Protein 8ROM (pdb70)

Secondary structure (DSSP, 8-state):
--TTTTHHHHHHHHHTS-SHHHHHHHHHHHHHHHHHHHS-TTTEEEE--SSHHHHHHHHHHHHHHHHH-TT--PPPEEEEEE-SS--HHHHHHHHHHHHHHT-EEEEEESSHHHHHHHHHHH-TT--EEE----S-SHHHHT--SEEEPPTTS---EEE-TTTT--HHHHHHHHHHTT----GGGGTT-S----

Organism: Homo sapiens (NCBI:txid9606)

B-factor: mean 37.19, std 13.35, range [14.05, 91.24]

InterPro domains:
  IPR001453 MoaB/Mog domain [PF00994] (114-266)
  IPR001453 MoaB/Mog domain [SM00852] (114-276)
  IPR001453 MoaB/Mog domain [cd00885] (112-266)
  IPR002500 Phosphoadenosine phosphosulphate reductase domain [PF01507] (399-553)
  IPR012183 Bifunctional FAD diphosphatase/FAD synthase [PIRSF036620] (98-587)
  IPR014729 Rossmann-like alpha/beta/alpha sandwich fold [G3DSA:3.40.50.620] (353-587)
  IPR036425 MoaB/Mog-like domain superfamily [G3DSA:3.40.980.10] (109-273)
  IPR036425 MoaB/Mog-like domain superfamily [SSF53218] (110-304)
  IPR056596 FAD synthase, middle domain [PF24102] (278-354)

Sequence (194 aa):
PNAVEQASEAVYKLAESGSSLGKKVAGALQTIETSLAQYSLTQLCVGFNGGKDCTALLHLFHAAVQRKLPDVPNPLQILYIRSISPFPELEQFLQDTIKRYNLQMLEAEGSMKQALGELQARHPQLEAVLMGTRRTDPYSCSLCPFSPTDPGWPAFMRINPLLDWTYRDIWDFLRQLFVPYCILYDRGYTSLGS

Solvent-accessible surface area: 9785 Å² total; per-residue (Å²): 163,62,24,16,139,79,0,26,100,21,0,16,135,22,17,133,69,48,52,87,14,0,144,57,0,39,40,1,4,113,20,0,34,53,0,19,90,120,31,55,8,57,51,0,0,0,18,4,75,1,6,9,39,5,6,0,0,1,1,0,0,18,0,0,8,78,112,115,52,80,134,55,126,59,48,12,4,0,11,19,18,39,60,110,90,103,78,94,54,26,48,103,12,5,54,49,3,25,127,84,19,115,18,83,50,8,72,10,114,34,74,89,98,126,0,18,28,84,2,49,83,186,52,105,73,5,78,0,9,0,66,10,42,33,89,96,74,121,107,6,80,81,16,76,64,63,11,83,27,58,132,66,95,25,77,11,52,34,0,4,11,0,10,95,7,66,92,115,14,0,18,45,0,1,136,100,21,167,5,53,67,0,75,9,26,86,147,72,93,95,69,39,63,171

Nearest PDB structures (foldseek):
  8rom-assembly1_A  TM=1.005E+00  e=7.909E-39  Homo sapiens
  8ron-assembly1_A  TM=9.643E-01  e=5.075E-32  Homo sapiens
  3g5a-assembly1_A  TM=8.269E-01  e=6.795E-14  Nakaseomyces glabratus
  3g6k-assembly1_A  TM=8.336E-01  e=7.215E-14  Nakaseomyces glabratus
  3fwk-assembly1_A  TM=8.143E-01  e=9.174E-14  Nakaseomyces glabratus

Foldseek 3Di:
DDLLVCLLVVLQCLLVVPDPLVVLSVQLLVLLLVVVVVDPQLQEAAADQQWLLSLLVVSSNSNSCCVPPVPDPDAHEYEYEAEDDDDPLSVVSVVVVCVVRVYDYQYAYHDPQVRVVVSCVVRVSHAEYEYSDEQDDVVLVPDDQFHWDDPPGDTHTYGHSNHHPDLVSSVVSCVVSVRDGGCVVVVPDPTPDD

GO terms:
  GO:0005829 cytosol (C, IDA)
  GO:0003919 FMN adenylyltransferase activity (F, IDA)
  GO:0006747 FAD biosynthetic process (P, IDA)
  GO:0042802 identical protein binding (F, IPI)
  GO:0005515 protein binding (F, IPI)
  GO:0005759 mitochondrial matrix (C, IDA)
  GO:0005739 mitochondrion (C, HTP)
  GO:0003919 FMN adenylyltransferase activity (F, TAS)
  GO:0005829 cytosol (C, TAS)
  GO:0006771 riboflavin metabolic process (P, TAS)
  GO:0003919 FMN adenylyltransferase activity (F, EXP)
  GO:0035529 NADH pyrophosphatase activity (F, EXP)

Radius of gyration: 15.75 Å; Cα contacts (8 Å, |Δi|>4): 307; chains: 1; bounding box: 44×34×37 Å

Structure (mmCIF, N/CA/C/O backbone):
data_8ROM
#
_entry.id   8ROM
#
_cell.length_a   63.959
_cell.length_b   69.731
_cell.length_c   105.330
_cell.angle_alpha   90.000
_cell.angle_beta   90.000
_cell.angle_gamma   90.000
#
_symmetry.space_group_name_H-M   'I 2 2 2'
#
loop_
_entity.id
_entity.type
_entity.pdbx_description
1 polymer 'FAD synthase'
2 non-polymer 'FLAVIN-ADENINE DINUCLEOTIDE'
3 non-polymer 'PHOSPHATE ION'
4 water water
#
loop_
_atom_site.group_PDB
_atom_site.id
_atom_site.type_symbol
_atom_site.label_atom_id
_atom_site.label_alt_id
_atom_site.label_comp_id
_atom_site.label_asym_id
_atom_site.label_entity_id
_atom_site.label_seq_id
_atom_site.pdbx_PDB_ins_code
_atom_site.Cartn_x
_atom_site.Cartn_y
_atom_site.Cartn_z
_atom_site.occupancy
_atom_site.B_iso_or_equiv
_atom_site.auth_seq_id
_atom_site.auth_comp_id
_atom_site.auth_asym_id
_atom_site.auth_atom_id
_atom_site.pdbx_PDB_model_num
ATOM 1 N N . PRO A 1 5 ? -1.16370 -21.40836 -21.56556 1.000 64.54368 356 PRO A N 1
ATOM 2 C CA . PRO A 1 5 ? -2.33961 -21.30777 -20.68055 1.000 65.80343 356 PRO A CA 1
ATOM 3 C C . PRO A 1 5 ? -3.63302 -20.97122 -21.40791 1.000 63.07503 356 PRO A C 1
ATOM 4 O O . PRO A 1 5 ? -3.59351 -20.48967 -22.53848 1.000 67.68685 356 PRO A O 1
ATOM 15 N N . ASN A 1 6 ? -4.76709 -21.21050 -20.75733 1.000 58.67860 357 ASN A N 1
ATOM 16 C CA . ASN A 1 6 ? -6.07744 -20.81354 -21.25555 1.000 51.48340 357 ASN A CA 1
ATOM 17 C C . ASN A 1 6 ? -6.80544 -20.09419 -20.12238 1.000 54.83928 357 ASN A C 1
ATOM 18 O O . ASN A 1 6 ? -6.38837 -20.14545 -18.96237 1.000 48.69763 357 ASN A O 1
ATOM 29 N N . ALA A 1 7 ? -7.88943 -19.39356 -20.47316 1.000 49.13930 358 ALA A N 1
ATOM 30 C CA . ALA A 1 7 ? -8.60114 -18.59216 -19.47989 1.000 47.92290 358 ALA A CA 1
ATOM 31 C C . ALA A 1 7 ? -9.23596 -19.47385 -18.40813 1.000 50.69117 358 ALA A C 1
ATOM 32 O O . ALA A 1 7 ? -9.28165 -19.09508 -17.22987 1.000 45.22939 358 ALA A O 1
ATOM 39 N N . VAL A 1 8 ? -9.72542 -20.65887 -18.79201 1.000 49.50879 359 VAL A N 1
ATOM 40 C CA . VAL A 1 8 ? -10.40401 -21.52772 -17.83162 1.000 47.14256 359 VAL A CA 1
ATOM 41 C C . VAL A 1 8 ? -9.41149 -22.07282 -16.80969 1.000 46.14574 359 VAL A C 1
ATOM 42 O O . VAL A 1 8 ? -9.65367 -22.02890 -15.59885 1.000 47.32853 359 VAL A O 1
ATOM 55 N N . GLU A 1 9 ? -8.28361 -22.60560 -17.28738 1.000 47.53328 360 GLU A N 1
ATOM 56 C CA . GLU A 1 9 ? -7.25444 -23.13055 -16.38976 1.000 49.67446 360 GLU A CA 1
ATOM 57 C C . GLU A 1 9 ? -6.73047 -22.05823 -15.44580 1.000 54.86069 360 GLU A C 1
ATOM 58 O O . GLU A 1 9 ? -6.33018 -22.36146 -14.30882 1.000 58.61617 360 GLU A O 1
ATOM 70 N N . GLN A 1 10 ? -6.71835 -20.80671 -15.90802 1.000 51.40053 361 GLN A N 1
ATOM 71 C CA . GLN A 1 10 ? -6.12287 -19.68534 -15.19423 1.000 56.16643 361 GLN A CA 1
ATOM 72 C C . GLN A 1 10 ? -7.14315 -18.83463 -14.46174 1.000 47.39785 361 GLN A C 1
ATOM 73 O O . GLN A 1 10 ? -6.77039 -17.81448 -13.86821 1.000 53.21635 361 GLN A O 1
ATOM 87 N N . ALA A 1 11 ? -8.41746 -19.21174 -14.50519 1.000 47.67545 362 ALA A N 1
ATOM 88 C CA . ALA A 1 11 ? -9.46021 -18.37202 -13.92674 1.000 40.97718 362 ALA A CA 1
ATOM 89 C C . ALA A 1 11 ? -9.19039 -18.08666 -12.45750 1.000 46.35963 362 ALA A C 1
ATOM 90 O O . ALA A 1 11 ? -9.09636 -16.92610 -12.04077 1.000 42.47298 362 ALA A O 1
ATOM 97 N N . SER A 1 12 ? -9.08538 -19.14051 -11.64418 1.000 46.67344 363 SER A N 1
ATOM 98 C CA . SER A 1 12 ? -9.00010 -18.92658 -10.20590 1.000 41.41783 363 SER A CA 1
ATOM 99 C C . SER A 1 12 ? -7.86077 -17.97524 -9.86032 1.000 45.89189 363 SER A C 1
ATOM 100 O O . SER A 1 12 ? -8.04574 -17.05023 -9.06431 1.000 48.41357 363 SER A O 1
ATOM 108 N N . GLU A 1 13 ? -6.69211 -18.13581 -10.48256 1.000 39.73169 364 GLU A N 1
ATOM 109 C CA . GLU A 1 13 ? -5.60755 -17.20507 -10.17917 1.000 42.38094 364 GLU A CA 1
ATOM 110 C C . GLU A 1 13 ? -5.92939 -15.79014 -10.65137 1.000 40.64797 364 GLU A C 1
ATOM 111 O O . GLU A 1 13 ? -5.84447 -14.83017 -9.87537 1.000 38.23792 364 GLU A O 1
ATOM 123 N N . ALA A 1 14 ? -6.27120 -15.64154 -11.92996 1.000 36.58652 365 ALA A N 1
ATOM 124 C CA . ALA A 1 14 ? -6.38561 -14.31922 -12.52711 1.000 35.25475 365 ALA A CA 1
ATOM 125 C C . ALA A 1 14 ? -7.62574 -13.58756 -12.03287 1.000 33.52336 365 ALA A C 1
ATOM 126 O O . ALA A 1 14 ? -7.59931 -12.36558 -11.85113 1.000 33.67250 365 ALA A O 1
ATOM 133 N N . VAL A 1 15 ? -8.72205 -14.31393 -11.81528 1.000 34.88264 366 VAL A N 1
ATOM 134 C CA . VAL A 1 15 ? -9.92652 -13.66215 -11.32259 1.000 31.48388 366 VAL A CA 1
ATOM 135 C C . VAL A 1 15 ? -9.71701 -13.12251 -9.90976 1.000 32.63358 366 VAL A C 1
ATOM 136 O O . VAL A 1 15 ? -10.15668 -12.01611 -9.58646 1.000 31.52697 366 VAL A O 1
ATOM 149 N N . TYR A 1 16 ? -9.09199 -13.90846 -9.03415 1.000 32.36120 367 TYR A N 1
ATOM 150 C CA . TYR A 1 16 ? -8.89975 -13.43738 -7.65716 1.000 33.40513 367 TYR A CA 1
ATOM 151 C C . TYR A 1 16 ? -7.80837 -12.37457 -7.58165 1.000 36.55202 367 TYR A C 1
ATOM 152 O O . TYR A 1 16 ? -7.85068 -11.51063 -6.70087 1.000 34.96906 367 TYR A O 1
ATOM 170 N N . LYS A 1 17 ? -6.84349 -12.39345 -8.50885 1.000 35.32202 368 LYS A N 1
ATOM 171 C CA . LYS A 1 17 ? -5.86216 -11.30878 -8.55997 1.000 35.46971 368 LYS A CA 1
ATOM 172 C C . LYS A 1 17 ? -6.53130 -9.97981 -8.88055 1.000 37.32096 368 LYS A C 1
ATOM 173 O O . LYS A 1 17 ? -6.22240 -8.95780 -8.26443 1.000 41.17007 368 LYS A O 1
ATOM 192 N N . LEU A 1 18 ? -7.48664 -9.98196 -9.80952 1.000 33.33041 369 LEU A N 1
ATOM 193 C CA . LEU A 1 18 ? -8.24585 -8.77084 -10.09703 1.000 32.93358 369 LEU A CA 1
ATOM 194 C C . LEU A 1 18 ? -9.07856 -8.34312 -8.88884 1.000 36.74850 369 LEU A C 1
ATOM 195 O O . LEU A 1 18 ? -9.12334 -7.15709 -8.54202 1.000 39.07135 369 LEU A O 1
ATOM 211 N N . ALA A 1 19 ? -9.73086 -9.29582 -8.22159 1.000 33.05012 370 ALA A N 1
ATOM 212 C CA . ALA A 1 19 ? -10.55640 -8.93793 -7.07678 1.000 33.84115 370 ALA A CA 1
ATOM 213 C C . ALA A 1 19 ? -9.72885 -8.35664 -5.93817 1.000 36.04670 370 ALA A C 1
ATOM 214 O O . ALA A 1 19 ? -10.26278 -7.62697 -5.10485 1.000 40.04008 370 ALA A O 1
ATOM 221 N N . GLU A 1 20 ? -8.44633 -8.68844 -5.86227 1.000 36.88922 371 GLU A N 1
ATOM 222 C CA . GLU A 1 20 ? -7.57089 -8.20919 -4.81228 1.000 42.75887 371 GLU A CA 1
ATOM 223 C C . GLU A 1 20 ? -6.78421 -6.97862 -5.24445 1.000 45.93754 371 GLU A C 1
ATOM 224 O O . GLU A 1 20 ? -5.95371 -6.49917 -4.48047 1.000 43.54540 371 GLU A O 1
ATOM 236 N N . SER A 1 21 ? -7.04383 -6.44728 -6.44712 1.000 43.94000 372 SER A N 1
ATOM 237 C CA . SER A 1 21 ? -6.23560 -5.37510 -7.03055 1.000 45.89463 372 SER A CA 1
ATOM 238 C C . SER A 1 21 ? -6.60662 -3.98440 -6.54809 1.000 48.74287 372 SER A C 1
ATOM 239 O O . SER A 1 21 ? -5.74881 -3.09058 -6.57371 1.000 52.49576 372 SER A O 1
ATOM 247 N N . GLY A 1 22 ? -7.82844 -3.77931 -6.08565 1.000 50.18782 373 GLY A N 1
ATOM 248 C CA . GLY A 1 22 ? -8.24776 -2.47338 -5.62785 1.000 51.41278 373 GLY A CA 1
ATOM 249 C C . GLY A 1 22 ? -8.77495 -1.53806 -6.69978 1.000 50.88503 373 GLY A C 1
ATOM 250 O O . GLY A 1 22 ? -9.24008 -0.43929 -6.36262 1.000 52.67642 373 GLY A O 1
ATOM 254 N N . SER A 1 23 ? -8.71306 -1.92582 -7.96934 1.000 48.82776 374 SER A N 1
ATOM 255 C CA . SER A 1 23 ? -9.33660 -1.14403 -9.01971 1.000 44.15582 374 SER A CA 1
ATOM 256 C C . SER A 1 23 ? -10.85825 -1.09764 -8.83002 1.000 44.93671 374 SER A C 1
ATOM 257 O O . SER A 1 23 ? -11.45921 -1.88436 -8.08792 1.000 49.48760 374 SER A O 1
ATOM 265 N N . SER A 1 24 ? -11.49903 -0.18553 -9.55947 1.000 40.50787 375 SER A N 1
ATOM 266 C CA . SER A 1 24 ? -12.95549 -0.10853 -9.51280 1.000 40.14685 375 SER A CA 1
ATOM 267 C C . SER A 1 24 ? -13.56445 -1.44766 -9.92656 1.000 40.15404 375 SER A C 1
ATOM 268 O O . SER A 1 24 ? -14.42884 -1.99636 -9.23553 1.000 35.87174 375 SER A O 1
ATOM 276 N N . LEU A 1 25 ? -13.08065 -2.00704 -11.03645 1.000 33.49062 376 LEU A N 1
ATOM 277 C CA . LEU A 1 25 ? -13.56495 -3.31074 -11.47790 1.000 34.68612 376 LEU A CA 1
ATOM 278 C C . LEU A 1 25 ? -13.21806 -4.40538 -10.47343 1.000 31.28023 376 LEU A C 1
ATOM 279 O O . LEU A 1 25 ? -13.99780 -5.34134 -10.27491 1.000 33.26317 376 LEU A O 1
ATOM 295 N N . GLY A 1 26 ? -12.02800 -4.33890 -9.87648 1.000 34.24636 377 GLY A N 1
ATOM 296 C CA . GLY A 1 26 ? -11.67880 -5.28916 -8.83398 1.000 39.17894 377 GLY A CA 1
ATOM 297 C C . GLY A 1 26 ? -12.71441 -5.36036 -7.73165 1.000 33.85194 377 GLY A C 1
ATOM 298 O O . GLY A 1 26 ? -13.05455 -6.43885 -7.25599 1.000 32.64483 377 GLY A O 1
ATOM 302 N N . LYS A 1 27 ? -13.21539 -4.20602 -7.29736 1.000 38.15169 378 LYS A N 1
ATOM 303 C CA . LYS A 1 27 ? -14.20806 -4.18457 -6.22810 1.000 38.00343 378 LYS A CA 1
ATOM 304 C C . LYS A 1 27 ? -15.51471 -4.81646 -6.67285 1.000 33.59874 378 LYS A C 1
ATOM 305 O O . LYS A 1 27 ? -16.17883 -5.49131 -5.88295 1.000 31.25437 378 LYS A O 1
ATOM 324 N N . LYS A 1 28 ? -15.90024 -4.62370 -7.93525 1.000 36.75897 379 LYS A N 1
ATOM 325 C CA . LYS A 1 28 ? -17.08993 -5.30895 -8.43099 1.000 29.72893 379 LYS A CA 1
ATOM 326 C C . LYS A 1 28 ? -16.88801 -6.81876 -8.42617 1.000 25.88708 379 LYS A C 1
ATOM 327 O O . LYS A 1 28 ? -17.82543 -7.57940 -8.16039 1.000 26.92955 379 LYS A O 1
ATOM 346 N N . VAL A 1 29 ? -15.70083 -7.27186 -8.84685 1.000 30.97646 380 VAL A N 1
ATOM 347 C CA . VAL A 1 29 ? -15.41557 -8.70992 -8.89886 1.000 28.73808 380 VAL A CA 1
ATOM 348 C C . VAL A 1 29 ? -15.39716 -9.30637 -7.49658 1.000 23.64442 380 VAL A C 1
ATOM 349 O O . VAL A 1 29 ? -15.95892 -10.38561 -7.24969 1.000 27.19519 380 VAL A O 1
ATOM 362 N N . ALA A 1 30 ? -14.75818 -8.61542 -6.55505 1.000 24.80259 381 ALA A N 1
ATOM 363 C CA . ALA A 1 30 ? -14.73659 -9.10323 -5.18243 1.000 28.69779 381 ALA A CA 1
ATOM 364 C C . ALA A 1 30 ? -16.14787 -9.24847 -4.64050 1.000 26.83408 381 ALA A C 1
ATOM 365 O O . ALA A 1 30 ? -16.45988 -10.24845 -3.97104 1.000 29.66651 381 ALA A O 1
ATOM 372 N N . GLY A 1 31 ? -17.01543 -8.27153 -4.92943 1.000 29.14653 382 GLY A N 1
ATOM 373 C CA . GLY A 1 31 ? -18.40084 -8.36525 -4.48144 1.000 26.80511 382 GLY A CA 1
ATOM 374 C C . GLY A 1 31 ? -19.13527 -9.54404 -5.08470 1.000 28.96425 382 GLY A C 1
ATOM 375 O O . GLY A 1 31 ? -19.84066 -10.27732 -4.38686 1.000 26.89792 382 GLY A O 1
ATOM 379 N N . ALA A 1 32 ? -18.97220 -9.74431 -6.39836 1.000 24.99770 383 ALA A N 1
ATOM 380 C CA . ALA A 1 32 ? -19.56419 -10.91188 -7.04620 1.000 22.19930 383 ALA A CA 1
ATOM 381 C C . ALA A 1 32 ? -19.03238 -12.20575 -6.44833 1.000 21.43139 383 ALA A C 1
ATOM 382 O O . ALA A 1 32 ? -19.80245 -13.14021 -6.20717 1.000 21.69328 383 ALA A O 1
ATOM 389 N N . LEU A 1 33 ? -17.71586 -12.27991 -6.21145 1.000 20.96076 384 LEU A N 1
ATOM 390 C CA . LEU A 1 33 ? -17.11485 -13.49836 -5.67932 1.000 23.89872 384 LEU A CA 1
ATOM 391 C C . LEU A 1 33 ? -17.58015 -13.77005 -4.25561 1.000 23.61798 384 LEU A C 1
ATOM 392 O O . LEU A 1 33 ? -17.73411 -14.92410 -3.87119 1.000 26.34418 384 LEU A O 1
ATOM 408 N N . GLN A 1 34 ? -17.78483 -12.73212 -3.45395 1.000 26.84691 385 GLN A N 1
ATOM 409 C CA . GLN A 1 34 ? -18.34914 -12.96406 -2.11687 1.000 27.84994 385 GLN A CA 1
ATOM 410 C C . GLN A 1 34 ? -19.74287 -13.59060 -2.19968 1.000 25.93924 385 GLN A C 1
ATOM 411 O O . GLN A 1 34 ? -20.02180 -14.57556 -1.50667 1.000 26.29850 385 GLN A O 1
ATOM 425 N N . THR A 1 35 ? -20.60980 -13.08520 -3.08623 1.000 23.75509 386 THR A N 1
ATOM 426 C CA . THR A 1 35 ? -21.91905 -13.71805 -3.26960 1.000 21.50603 386 THR A CA 1
ATOM 427 C C . THR A 1 35 ? -21.79166 -15.17715 -3.71100 1.000 21.89211 386 THR A C 1
ATOM 428 O O . THR A 1 35 ? -22.55941 -16.04430 -3.25805 1.000 21.50743 386 THR A O 1
ATOM 439 N N . ILE A 1 36 ? -20.89068 -15.45996 -4.65827 1.000 21.75188 387 ILE A N 1
ATOM 440 C CA . ILE A 1 36 ? -20.75157 -16.82842 -5.15030 1.000 20.30620 387 ILE A CA 1
ATOM 441 C C . ILE A 1 36 ? -20.15362 -17.74204 -4.09368 1.000 21.90724 387 ILE A C 1
ATOM 442 O O . ILE A 1 36 ? -20.63294 -18.86070 -3.89141 1.000 24.70815 387 ILE A O 1
ATOM 458 N N . GLU A 1 37 ? -19.14745 -17.27937 -3.36029 1.000 20.16478 388 GLU A N 1
ATOM 459 C CA . GLU A 1 37 ? -18.58880 -18.09716 -2.29363 1.000 26.33001 388 GLU A CA 1
ATOM 460 C C . GLU A 1 37 ? -19.65045 -18.42883 -1.25745 1.000 24.20547 388 GLU A C 1
ATOM 461 O O . GLU A 1 37 ? -19.67502 -19.53630 -0.71777 1.000 23.52909 388 GLU A O 1
ATOM 473 N N . THR A 1 38 ? -20.47976 -17.45339 -0.91892 1.000 23.88326 389 THR A N 1
ATOM 474 C CA . THR A 1 38 ? -21.59906 -17.68952 -0.00153 1.000 23.22897 389 THR A CA 1
ATOM 475 C C . THR A 1 38 ? -22.53450 -18.74210 -0.57272 1.000 22.30876 389 THR A C 1
ATOM 476 O O . THR A 1 38 ? -22.95806 -19.65792 0.13408 1.000 25.03468 389 THR A O 1
ATOM 487 N N . SER A 1 39 ? -22.80224 -18.66724 -1.87085 1.000 20.24322 390 SER A N 1
ATOM 488 C CA . SER A 1 39 ? -23.58732 -19.67416 -2.56576 1.000 20.10583 390 SER A CA 1
ATOM 489 C C . SER A 1 39 ? -22.99995 -21.06836 -2.39520 1.000 22.07827 390 SER A C 1
ATOM 490 O O . SER A 1 39 ? -23.74705 -22.04165 -2.20708 1.000 23.66496 390 SER A O 1
ATOM 498 N N . LEU A 1 40 ? -21.66912 -21.18169 -2.42976 1.000 22.74894 391 LEU A N 1
ATOM 499 C CA . LEU A 1 40 ? -21.05767 -22.49164 -2.33673 1.000 22.08499 391 LEU A CA 1
ATOM 500 C C . LEU A 1 40 ? -21.12174 -23.04071 -0.91474 1.000 25.23756 391 LEU A C 1
ATOM 501 O O . LEU A 1 40 ? -21.03582 -24.24547 -0.72221 1.000 26.46386 391 LEU A O 1
ATOM 517 N N . ALA A 1 41 ? -21.24854 -22.17818 0.07922 1.000 25.99988 392 ALA A N 1
ATOM 518 C CA . ALA A 1 41 ? -21.43064 -22.62800 1.44836 1.000 25.00251 392 ALA A CA 1
ATOM 519 C C . ALA A 1 41 ? -22.86154 -23.10055 1.67337 1.000 21.24463 392 ALA A C 1
ATOM 520 O O . ALA A 1 41 ? -23.08950 -23.96330 2.54396 1.000 28.47438 392 ALA A O 1
ATOM 527 N N . GLN A 1 42 ? -23.81553 -22.53630 0.92634 1.000 22.37361 393 GLN A N 1
ATOM 528 C CA . GLN A 1 42 ? -25.22891 -22.85086 1.11384 1.000 24.84767 393 GLN A CA 1
ATOM 529 C C . GLN A 1 42 ? -25.70673 -24.03627 0.26627 1.000 24.03554 393 GLN A C 1
ATOM 530 O O . GLN A 1 42 ? -26.62172 -24.76697 0.68117 1.000 27.39802 393 GLN A O 1
ATOM 544 N N . TYR A 1 43 ? -25.12141 -24.23815 -0.90855 1.000 23.37496 394 TYR A N 1
ATOM 545 C CA . TYR A 1 43 ? -25.62545 -25.19352 -1.89173 1.000 25.16404 394 TYR A CA 1
ATOM 546 C C . TYR A 1 43 ? -24.49187 -26.05455 -2.42676 1.000 26.80079 394 TYR A C 1
ATOM 547 O O . TYR A 1 43 ? -23.43719 -25.52346 -2.79077 1.000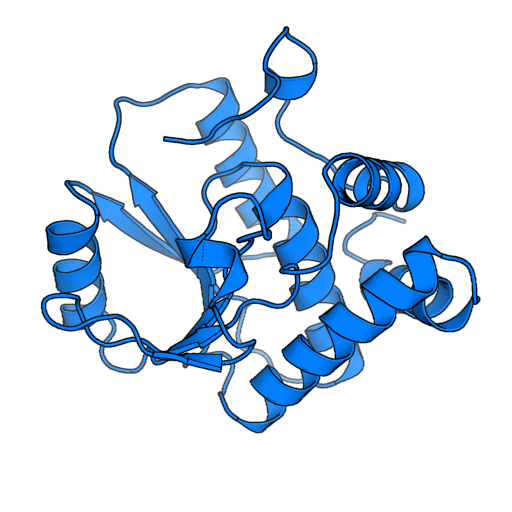 25.35567 394 TYR A O 1
ATOM 565 N N . SER A 1 44 ? -24.72958 -27.36108 -2.51047 1.000 26.46178 395 SER A N 1
ATOM 566 C CA . SER A 1 44 ? -23.80016 -28.25080 -3.18577 1.000 26.77391 395 SER A CA 1
ATOM 567 C C . SER A 1 44 ? -23.75660 -27.94162 -4.68568 1.000 25.91340 395 SER A C 1
ATOM 568 O O . SER A 1 44 ? -24.61122 -27.26487 -5.25158 1.000 25.19858 395 SER A O 1
ATOM 576 N N . LEU A 1 45 ? -22.75895 -28.50191 -5.35309 1.000 27.26288 396 LEU A N 1
ATOM 577 C CA . LEU A 1 45 ? -22.72057 -28.33011 -6.79761 1.000 25.15552 396 LEU A CA 1
ATOM 578 C C . LEU A 1 45 ? -23.80148 -29.13067 -7.52651 1.000 28.86569 396 LEU A C 1
ATOM 579 O O . LEU A 1 45 ? -23.97105 -28.93745 -8.73438 1.000 30.79792 396 LEU A O 1
ATOM 595 N N . THR A 1 46 ? -24.51476 -30.04553 -6.85820 1.000 28.77616 397 THR A N 1
ATOM 596 C CA . THR A 1 46 ? -25.69328 -30.63985 -7.49606 1.000 26.39778 397 THR A CA 1
ATOM 597 C C . THR A 1 46 ? -26.92983 -29.76685 -7.28004 1.000 27.59431 397 THR A C 1
ATOM 598 O O . THR A 1 46 ? -27.89262 -29.86942 -8.03556 1.000 27.84327 397 THR A O 1
ATOM 609 N N . GLN A 1 47 ? -26.91297 -28.88341 -6.27167 1.000 21.78452 398 GLN A N 1
ATOM 610 C CA . GLN A 1 47 ? -28.04669 -28.04771 -5.95795 1.000 23.30101 398 GLN A CA 1
ATOM 611 C C . GLN A 1 47 ? -28.02043 -26.71042 -6.68965 1.000 22.55976 398 GLN A C 1
ATOM 612 O O . GLN A 1 47 ? -29.04704 -26.01206 -6.70273 1.000 22.05416 398 GLN A O 1
ATOM 626 N N . LEU A 1 48 ? -26.89410 -26.35901 -7.32845 1.000 22.18188 399 LEU A N 1
ATOM 627 C CA . LEU A 1 48 ? -26.57768 -25.02629 -7.80714 1.000 22.02537 399 LEU A CA 1
ATOM 628 C C . LEU A 1 48 ? -26.29748 -25.14218 -9.29600 1.000 23.16200 399 LEU A C 1
ATOM 629 O O . LEU A 1 48 ? -25.72472 -26.14353 -9.73388 1.000 23.74606 399 LEU A O 1
ATOM 645 N N . CYS A 1 49 ? -26.73698 -24.14118 -10.05372 1.000 19.93030 400 CYS A N 1
ATOM 646 C CA . CYS A 1 49 ? -26.36706 -24.04013 -11.45160 1.000 23.19111 400 CYS A CA 1
ATOM 647 C C . CYS A 1 49 ? -26.28455 -22.57235 -11.84131 1.000 22.76335 400 CYS A C 1
ATOM 648 O O . CYS A 1 49 ? -26.70536 -21.68016 -11.10427 1.000 20.47065 400 CYS A O 1
ATOM 656 N N . VAL A 1 50 ? -25.78487 -22.33352 -13.05969 1.000 19.07348 401 VAL A N 1
ATOM 657 C CA . VAL A 1 50 ? -25.78171 -21.00666 -13.67349 1.000 17.58995 401 VAL A CA 1
ATOM 658 C C . VAL A 1 50 ? -26.84008 -20.98368 -14.75730 1.000 19.14624 401 VAL A C 1
ATOM 659 O O . VAL A 1 50 ? -26.85192 -21.82447 -15.65653 1.000 18.33504 401 VAL A O 1
ATOM 672 N N . GLY A 1 51 ? -27.73298 -20.01949 -14.66979 1.000 17.49097 402 GLY A N 1
ATOM 673 C CA . GLY A 1 51 ? -28.61686 -19.69169 -15.77028 1.000 19.75974 402 GLY A CA 1
ATOM 674 C C . GLY A 1 51 ? -27.86019 -19.12315 -16.95060 1.000 20.55445 402 GLY A C 1
ATOM 675 O O . GLY A 1 51 ? -27.36119 -18.00161 -16.90274 1.000 18.37504 402 GLY A O 1
ATOM 679 N N . PHE A 1 52 ? -27.75001 -19.90594 -18.01097 1.000 20.03126 403 PHE A N 1
ATOM 680 C CA . PHE A 1 52 ? -26.84549 -19.60265 -19.10564 1.000 21.82688 403 PHE A CA 1
ATOM 681 C C . PHE A 1 52 ? -27.62455 -19.54281 -20.39918 1.000 23.63980 403 PHE A C 1
ATOM 682 O O . PHE A 1 52 ? -28.15895 -20.56209 -20.84558 1.000 25.08728 403 PHE A O 1
ATOM 699 N N . ASN A 1 53 ? -27.58957 -18.38213 -21.06407 1.000 20.65491 404 ASN A N 1
ATOM 700 C CA . ASN A 1 53 ? -28.23144 -18.20969 -22.35834 1.000 22.18237 404 ASN A CA 1
ATOM 701 C C . ASN A 1 53 ? -27.26631 -17.78601 -23.45126 1.000 26.33453 404 ASN A C 1
ATOM 702 O O . ASN A 1 53 ? -27.72345 -17.46925 -24.54665 1.000 26.40374 404 ASN A O 1
ATOM 713 N N . GLY A 1 54 ? -25.95355 -17.83240 -23.20577 1.000 25.40327 405 GLY A N 1
ATOM 714 C CA . GLY A 1 54 ? -24.96489 -17.47373 -24.19198 1.000 25.54121 405 GLY A CA 1
ATOM 715 C C . GLY A 1 54 ? -24.59129 -16.01729 -24.21514 1.000 25.75481 405 GLY A C 1
ATOM 716 O O . GLY A 1 54 ? -23.66186 -15.64078 -24.95443 1.000 27.33698 405 GLY A O 1
ATOM 720 N N . GLY A 1 55 ? -25.31071 -15.17200 -23.44203 1.000 23.45539 406 GLY A N 1
ATOM 721 C CA . GLY A 1 55 ? -25.02570 -13.75487 -23.41251 1.000 26.92876 406 GLY A CA 1
ATOM 722 C C . GLY A 1 55 ? -23.80880 -13.38567 -22.57801 1.000 25.08968 406 GLY A C 1
ATOM 723 O O . GLY A 1 55 ? -23.21544 -14.19245 -21.86041 1.000 25.83935 406 GLY A O 1
ATOM 727 N N . LYS A 1 56 ? -23.39721 -12.12820 -22.73066 1.000 23.90548 407 LYS A N 1
ATOM 728 C CA . LYS A 1 56 ? -22.19614 -11.63819 -22.06810 1.000 21.22369 407 LYS A CA 1
ATOM 729 C C . LYS A 1 56 ? -22.33040 -11.62952 -20.55362 1.000 23.47894 407 LYS A C 1
ATOM 730 O O . LYS A 1 56 ? -21.34856 -11.85747 -19.84742 1.000 21.93115 407 LYS A O 1
ATOM 749 N N . ASP A 1 57 ? -23.51491 -11.33215 -20.02747 1.000 22.95732 408 ASP A N 1
ATOM 750 C CA . ASP A 1 57 ? -23.70316 -11.30750 -18.57786 1.000 21.30991 408 ASP A CA 1
ATOM 751 C C . ASP A 1 57 ? -23.49237 -12.69361 -17.98064 1.000 20.14853 408 ASP A C 1
ATOM 752 O O . ASP A 1 57 ? -22.76479 -12.85952 -16.99888 1.000 22.10061 408 ASP A O 1
ATOM 761 N N . CYS A 1 58 ? -24.09344 -13.71661 -18.58487 1.000 23.20551 409 CYS A N 1
ATOM 762 C CA . CYS A 1 58 ? -23.92560 -15.01835 -17.96833 1.000 20.33051 409 CYS A CA 1
ATOM 763 C C . CYS A 1 58 ? -22.55162 -15.62268 -18.32785 1.000 19.73836 409 CYS A C 1
ATOM 764 O O . CYS A 1 58 ? -22.06363 -16.50152 -17.61930 1.000 19.66560 409 CYS A O 1
ATOM 772 N N . THR A 1 59 ? -21.91468 -15.14819 -19.39745 1.000 18.78830 410 THR A N 1
ATOM 773 C CA . THR A 1 59 ? -20.54093 -15.53984 -19.69531 1.000 19.75340 410 THR A CA 1
ATOM 774 C C . THR A 1 59 ? -19.59357 -15.07015 -18.61508 1.000 19.87122 410 THR A C 1
ATOM 775 O O . THR A 1 59 ? -18.69772 -15.81174 -18.19323 1.000 21.11423 410 THR A O 1
ATOM 786 N N . ALA A 1 60 ? -19.74287 -13.82167 -18.18618 1.000 21.15181 411 ALA A N 1
ATOM 787 C CA . ALA A 1 60 ? -18.94646 -13.30983 -17.08391 1.000 17.06685 411 ALA A CA 1
ATOM 788 C C . ALA A 1 60 ? -19.23534 -14.08578 -15.83228 1.000 19.39075 411 ALA A C 1
ATOM 789 O O . ALA A 1 60 ? -18.32049 -14.49289 -15.12249 1.000 21.27728 411 ALA A O 1
ATOM 796 N N . LEU A 1 61 ? -20.51270 -14.32434 -15.57385 1.000 22.49180 412 LEU A N 1
ATOM 797 C CA . LEU A 1 61 ? -20.93942 -15.04643 -14.37340 1.000 24.11558 412 LEU A CA 1
ATOM 798 C C . LEU A 1 61 ? -20.36626 -16.45673 -14.35507 1.000 21.18929 412 LEU A C 1
ATOM 799 O O . LEU A 1 61 ? -19.82138 -16.91368 -13.34006 1.000 19.11502 412 LEU A O 1
ATOM 815 N N . LEU A 1 62 ? -20.43727 -17.15922 -15.48537 1.000 19.25024 413 LEU A N 1
ATOM 816 C CA . LEU A 1 62 ? -19.91384 -18.51614 -15.51216 1.000 21.12314 413 LEU A CA 1
ATOM 817 C C . LEU A 1 62 ? -18.43780 -18.52038 -15.17713 1.000 23.78042 413 LEU A C 1
ATOM 818 O O . LEU A 1 62 ? -17.96671 -19.38617 -14.44602 1.000 21.06577 413 LEU A O 1
ATOM 834 N N . HIS A 1 63 ? -17.68381 -17.57027 -15.72591 1.000 21.67170 414 HIS A N 1
ATOM 835 C CA . HIS A 1 63 ? -16.24701 -17.52290 -15.44703 1.000 20.99827 414 HIS A CA 1
ATOM 836 C C . HIS A 1 63 ? -15.98522 -17.29753 -13.95211 1.000 23.56392 414 HIS A C 1
ATOM 837 O O . HIS A 1 63 ? -15.10067 -17.93340 -13.36348 1.000 24.51821 414 HIS A O 1
ATOM 851 N N . LEU A 1 64 ? -16.75494 -16.39804 -13.33438 1.000 21.42468 415 LEU A N 1
ATOM 852 C CA . LEU A 1 64 ? -16.64556 -16.14115 -11.89364 1.000 21.32327 415 LEU A CA 1
ATOM 853 C C . LEU A 1 64 ? -16.95890 -17.38705 -11.07575 1.000 22.17087 415 LEU A C 1
ATOM 854 O O . LEU A 1 64 ? -16.28061 -17.68399 -10.08565 1.000 21.71644 415 LEU A O 1
ATOM 870 N N . PHE A 1 65 ? -18.00544 -18.10531 -11.47012 1.000 19.34970 416 PHE A N 1
ATOM 871 C CA . PHE A 1 65 ? -18.42603 -19.31481 -10.77273 1.000 20.40113 416 PHE A CA 1
ATOM 872 C C . PHE A 1 65 ? -17.35218 -20.37498 -10.83666 1.000 21.88211 416 PHE A C 1
ATOM 873 O O . PHE A 1 65 ? -16.98945 -20.96409 -9.81283 1.000 23.07731 416 PHE A O 1
ATOM 890 N N . HIS A 1 66 ? -16.84183 -20.65486 -12.03800 1.000 22.32306 417 HIS A N 1
ATOM 891 C CA . HIS A 1 66 ? -15.73622 -21.58751 -12.18139 1.000 22.63749 417 HIS A CA 1
ATOM 892 C C . HIS A 1 66 ? -14.52773 -21.19510 -11.33100 1.000 25.33002 417 HIS A C 1
ATOM 893 O O . HIS A 1 66 ? -13.90119 -22.04933 -10.67997 1.000 27.35636 417 HIS A O 1
ATOM 907 N N . ALA A 1 67 ? -14.16178 -19.91072 -11.35158 1.000 24.29320 418 ALA A N 1
ATOM 908 C CA . ALA A 1 67 ? -13.00696 -19.47860 -10.59686 1.000 27.44651 418 ALA A CA 1
ATOM 909 C C . ALA A 1 67 ? -13.21696 -19.72786 -9.10980 1.000 27.79093 418 ALA A C 1
ATOM 910 O O . ALA A 1 67 ? -12.30115 -20.16579 -8.41497 1.000 30.38500 418 ALA A O 1
ATOM 917 N N . ALA A 1 68 ? -14.41107 -19.42783 -8.60292 1.000 24.97834 419 ALA A N 1
ATOM 918 C CA . ALA A 1 68 ? -14.66929 -19.61454 -7.17431 1.000 24.58314 419 ALA A CA 1
ATOM 919 C C . ALA A 1 68 ? -14.66167 -21.09645 -6.80504 1.000 30.82287 419 ALA A C 1
ATOM 920 O O . ALA A 1 68 ? -14.15346 -21.47826 -5.74010 1.000 28.98798 419 ALA A O 1
ATOM 927 N N . VAL A 1 69 ? -15.21932 -21.93964 -7.67823 1.000 26.87895 420 VAL A N 1
ATOM 928 C CA . VAL A 1 69 ? -15.23707 -23.36914 -7.41551 1.000 26.82819 420 VAL A CA 1
ATOM 929 C C . VAL A 1 69 ? -13.81462 -23.90010 -7.37380 1.000 32.34733 420 VAL A C 1
ATOM 930 O O . VAL A 1 69 ? -13.46400 -24.72881 -6.52038 1.000 34.09815 420 VAL A O 1
ATOM 943 N N . GLN A 1 70 ? -12.97573 -23.44483 -8.30546 1.000 32.35828 421 GLN A N 1
ATOM 944 C CA . GLN A 1 70 ? -11.58413 -23.88263 -8.31042 1.000 37.53389 421 GLN A CA 1
ATOM 945 C C . GLN A 1 70 ? -10.88747 -23.48217 -7.01865 1.000 34.43851 421 GLN A C 1
ATOM 946 O O . GLN A 1 70 ? -10.09577 -24.24781 -6.46223 1.000 43.13989 421 GLN A O 1
ATOM 960 N N . ARG A 1 71 ? -11.17827 -22.28403 -6.51970 1.000 35.58925 422 ARG A N 1
ATOM 961 C CA . ARG A 1 71 ? -10.54673 -21.80617 -5.28761 1.000 41.37219 422 ARG A CA 1
ATOM 962 C C . ARG A 1 71 ? -11.08052 -22.51232 -4.03885 1.000 41.75553 422 ARG A C 1
ATOM 963 O O . ARG A 1 71 ? -10.30410 -22.89281 -3.15508 1.000 41.56138 422 ARG A O 1
ATOM 984 N N . LYS A 1 72 ? -12.39568 -22.64731 -3.91022 1.000 35.64151 423 LYS A N 1
ATOM 985 C CA . LYS A 1 72 ? -12.96453 -23.13726 -2.65807 1.000 38.35807 423 LYS A CA 1
ATOM 986 C C . LYS A 1 72 ? -13.23877 -24.64088 -2.65406 1.000 44.66936 423 LYS A C 1
ATOM 987 O O . LYS A 1 72 ? -13.33836 -25.22728 -1.56780 1.000 44.69023 423 LYS A O 1
ATOM 1006 N N . LEU A 1 73 ? -13.36587 -25.27933 -3.82367 1.000 36.48642 424 LEU A N 1
ATOM 1007 C CA . LEU A 1 73 ? -13.71884 -26.68956 -3.88567 1.000 42.79318 424 LEU A CA 1
ATOM 1008 C C . LEU A 1 73 ? -12.96761 -27.42993 -4.98258 1.000 39.52573 424 LEU A C 1
ATOM 1009 O O . LEU A 1 73 ? -13.58307 -28.12725 -5.79614 1.000 44.45733 424 LEU A O 1
ATOM 1025 N N . PRO A 1 74 ? -11.64465 -27.32823 -5.01318 1.000 47.27473 425 PRO A N 1
ATOM 1026 C CA . PRO A 1 74 ? -10.88891 -27.92849 -6.12588 1.000 48.44499 425 PRO A CA 1
ATOM 1027 C C . PRO A 1 74 ? -11.00644 -29.44560 -6.21076 1.000 55.44513 425 PRO A C 1
ATOM 1028 O O . PRO A 1 74 ? -10.92738 -30.00865 -7.31495 1.000 49.75714 425 PRO A O 1
ATOM 1039 N N . ASP A 1 75 ? -11.17671 -30.12670 -5.07766 1.000 52.64200 426 ASP A N 1
ATOM 1040 C CA . ASP A 1 75 ? -11.26808 -31.58028 -5.08027 1.000 54.17696 426 ASP A CA 1
ATOM 1041 C C . ASP A 1 75 ? -12.68023 -32.09742 -5.33922 1.000 55.00843 426 ASP A C 1
ATOM 1042 O O . ASP A 1 75 ? -12.84278 -33.29909 -5.57880 1.000 55.81113 426 ASP A O 1
ATOM 1051 N N . VAL A 1 76 ? -13.70097 -31.24418 -5.26980 1.000 50.98471 427 VAL A N 1
ATOM 1052 C CA . VAL A 1 76 ? -15.06027 -31.74051 -5.52229 1.000 51.89031 427 VAL A CA 1
ATOM 1053 C C . VAL A 1 76 ? -15.14210 -32.23437 -6.96223 1.000 55.36296 427 VAL A C 1
ATOM 1054 O O . VAL A 1 76 ? -14.78689 -31.49064 -7.90166 1.000 48.92179 427 VAL A O 1
ATOM 1067 N N . PRO A 1 77 ? -15.55970 -33.48199 -7.19607 1.000 56.43138 428 PRO A N 1
ATOM 1068 C CA . PRO A 1 77 ? -15.52017 -34.02694 -8.56392 1.000 52.64562 428 PRO A CA 1
ATOM 1069 C C . PRO A 1 77 ? -16.72045 -33.61614 -9.39191 1.000 58.55181 428 PRO A C 1
ATOM 1070 O O . PRO A 1 77 ? -16.65866 -33.68101 -10.62889 1.000 56.47922 428 PRO A O 1
ATOM 1081 N N . ASN A 1 78 ? -17.78352 -33.15308 -8.74368 1.000 56.46928 429 ASN A N 1
ATOM 1082 C CA . ASN A 1 78 ? -18.99686 -32.78839 -9.44744 1.000 52.70370 429 ASN A CA 1
ATOM 1083 C C . ASN A 1 78 ? -18.70782 -31.69485 -10.47039 1.000 49.46218 429 ASN A C 1
ATOM 1084 O O . ASN A 1 78 ? -17.97015 -30.74266 -10.18067 1.000 47.77042 429 ASN A O 1
ATOM 1095 N N . PRO A 1 79 ? -19.26898 -31.80036 -11.66628 1.000 44.60493 430 PRO A N 1
ATOM 1096 C CA . PRO A 1 79 ? -19.10032 -30.73911 -12.65854 1.000 45.00613 430 PRO A CA 1
ATOM 1097 C C . PRO A 1 79 ? -20.01344 -29.55227 -12.37910 1.000 40.95573 430 PRO A C 1
ATOM 1098 O O . PRO A 1 79 ? -21.03010 -29.64634 -11.68771 1.000 38.47270 430 PRO A O 1
ATOM 1109 N N . LEU A 1 80 ? -19.59183 -28.41068 -12.90748 1.000 33.77529 431 LEU A N 1
ATOM 1110 C CA . LEU A 1 80 ? -20.42157 -27.22663 -12.91339 1.000 28.09705 431 LEU A CA 1
ATOM 1111 C C . LEU A 1 80 ? -21.64358 -27.46756 -13.78383 1.000 29.08486 431 LEU A C 1
ATOM 1112 O O . LEU A 1 80 ? -21.53399 -28.02975 -14.87953 1.000 26.78829 431 LEU A O 1
ATOM 1128 N N . GLN A 1 81 ? -22.80260 -27.05703 -13.28443 1.000 22.21005 432 GLN A N 1
ATOM 1129 C CA . GLN A 1 81 ? -24.05599 -27.16927 -14.01096 1.000 23.43043 432 GLN A CA 1
ATOM 1130 C C . GLN A 1 81 ? -24.48467 -25.83146 -14.58818 1.000 23.65804 432 GLN A C 1
ATOM 1131 O O . GLN A 1 81 ? -24.41769 -24.81055 -13.90436 1.000 22.61625 432 GLN A O 1
ATOM 1145 N N . ILE A 1 82 ? -24.96436 -25.85740 -15.83153 1.000 21.02463 433 ILE A N 1
ATOM 1146 C CA . ILE A 1 82 ? -25.70666 -24.71932 -16.35917 1.000 20.84481 433 ILE A CA 1
ATOM 1147 C C . ILE A 1 82 ? -27.13270 -25.15269 -16.66021 1.000 24.50785 433 ILE A C 1
ATOM 1148 O O . ILE A 1 82 ? -27.40865 -26.31549 -16.94387 1.000 22.53923 433 ILE A O 1
ATOM 1164 N N . LEU A 1 83 ? -28.03966 -24.19030 -16.58619 1.000 18.74381 434 LEU A N 1
ATOM 1165 C CA . LEU A 1 83 ? -29.43551 -24.34029 -16.95553 1.000 20.29295 434 LEU A CA 1
ATOM 1166 C C . LEU A 1 83 ? -29.66919 -23.50193 -18.19262 1.000 21.16277 434 LEU A C 1
ATOM 1167 O O . LEU A 1 83 ? -29.38624 -22.30010 -18.17490 1.000 24.78779 434 LEU A O 1
ATOM 1183 N N . TYR A 1 84 ? -30.19842 -24.11169 -19.24734 1.000 21.73831 435 TYR A N 1
ATOM 1184 C CA . TYR A 1 84 ? -30.50878 -23.37353 -20.46425 1.000 24.44223 435 TYR A CA 1
ATOM 1185 C C . TYR A 1 84 ? -31.93035 -23.66937 -20.89730 1.000 27.19468 435 TYR A C 1
ATOM 1186 O O . TYR A 1 84 ? -32.28224 -24.83554 -21.12941 1.000 26.54505 435 TYR A O 1
ATOM 1204 N N . ILE A 1 85 ? -32.75704 -22.62102 -20.97326 1.000 20.12745 436 ILE A N 1
ATOM 1205 C CA . ILE A 1 85 ? -34.10658 -22.74899 -21.50293 1.000 20.39551 436 ILE A CA 1
ATOM 1206 C C . ILE A 1 85 ? -34.08740 -22.30141 -22.94835 1.000 23.44158 436 ILE A C 1
ATOM 1207 O O . ILE A 1 85 ? -33.73191 -21.15642 -23.22776 1.000 27.43355 436 ILE A O 1
ATOM 1223 N N . ARG A 1 86 ? -34.45741 -23.20626 -23.85386 1.000 23.23770 437 ARG A N 1
ATOM 1224 C CA . ARG A 1 86 ? -34.51109 -22.92659 -25.28636 1.000 28.48766 437 ARG A CA 1
ATOM 1225 C C . ARG A 1 86 ? -35.91629 -22.45401 -25.62469 1.000 34.95864 437 ARG A C 1
ATOM 1226 O O . ARG A 1 86 ? -36.87623 -23.23965 -25.58214 1.000 30.89394 437 ARG A O 1
ATOM 1247 N N . SER A 1 87 ? -36.03183 -21.16240 -25.95766 1.000 37.15457 438 SER A N 1
ATOM 1248 C CA . SER A 1 87 ? -37.31693 -20.50338 -26.15721 1.000 38.58095 438 SER A CA 1
ATOM 1249 C C . SER A 1 87 ? -37.46860 -19.91390 -27.55205 1.000 41.93306 438 SER A C 1
ATOM 1250 O O . SER A 1 87 ? -38.48036 -19.25777 -27.82586 1.000 40.26895 438 SER A O 1
ATOM 1258 N N . ILE A 1 88 ? -36.51653 -20.16897 -28.45196 1.000 42.39909 439 ILE A N 1
ATOM 1259 C CA . ILE A 1 88 ? -36.49882 -19.58708 -29.78868 1.000 48.13269 439 ILE A CA 1
ATOM 1260 C C . ILE A 1 88 ? -35.80543 -20.56733 -30.71634 1.000 50.80854 439 ILE A C 1
ATOM 1261 O O . ILE A 1 88 ? -35.02259 -21.41168 -30.27887 1.000 60.78983 439 ILE A O 1
ATOM 1277 N N . SER A 1 89 ? -36.11877 -20.47275 -32.01110 1.000 49.36110 440 SER A N 1
ATOM 1278 C CA . SER A 1 89 ? -35.52737 -21.35838 -33.01273 1.000 54.26136 440 SER A CA 1
ATOM 1279 C C . SER A 1 89 ? -34.01368 -21.37611 -32.83125 1.000 60.47881 440 SER A C 1
ATOM 1280 O O . SER A 1 89 ? -33.46550 -20.52811 -32.12968 1.000 60.34803 440 SER A O 1
ATOM 1288 N N . PRO A 1 90 ? -33.30343 -22.34731 -33.38781 1.000 65.04195 441 PRO A N 1
ATOM 1289 C CA . PRO A 1 90 ? -31.83720 -22.35137 -33.23499 1.000 67.85393 441 PRO A CA 1
ATOM 1290 C C . PRO A 1 90 ? -31.20670 -21.13518 -33.91840 1.000 51.29248 441 PRO A C 1
ATOM 1291 O O . PRO A 1 90 ? -31.57737 -20.77068 -35.03830 1.000 59.67217 441 PRO A O 1
ATOM 1302 N N . PHE A 1 91 ? -30.27512 -20.48221 -33.22103 1.000 56.46925 442 PHE A N 1
ATOM 1303 C CA . PHE A 1 91 ? -29.45006 -19.44114 -33.83216 1.000 50.82575 442 PHE A CA 1
ATOM 1304 C C . PHE A 1 91 ? -28.01998 -19.93685 -33.94367 1.000 42.71647 442 PHE A C 1
ATOM 1305 O O . PHE A 1 91 ? -27.33814 -20.07192 -32.91409 1.000 42.71453 442 PHE A O 1
ATOM 1322 N N . PRO A 1 92 ? -27.51806 -20.22007 -35.14662 1.000 40.79353 443 PRO A N 1
ATOM 1323 C CA . PRO A 1 92 ? -26.33384 -21.09352 -35.23761 1.000 43.46202 443 PRO A CA 1
ATOM 1324 C C . PRO A 1 92 ? -25.11905 -20.58220 -34.47096 1.000 41.90939 443 PRO A C 1
ATOM 1325 O O . PRO A 1 92 ? -24.44147 -21.38677 -33.82376 1.000 37.53008 443 PRO A O 1
ATOM 1336 N N . GLU A 1 93 ? -24.82312 -19.28164 -34.51808 1.000 43.12071 444 GLU A N 1
ATOM 1337 C CA . GLU A 1 93 ? -23.64802 -18.76824 -33.81370 1.000 36.69266 444 GLU A CA 1
ATOM 1338 C C . GLU A 1 93 ? -23.78742 -18.94613 -32.30319 1.000 41.23779 444 GLU A C 1
ATOM 1339 O O . GLU A 1 93 ? -22.81069 -19.22808 -31.59476 1.000 40.21815 444 GLU A O 1
ATOM 1351 N N . LEU A 1 94 ? -25.00010 -18.75017 -31.78166 1.000 36.61723 445 LEU A N 1
ATOM 1352 C CA . LEU A 1 94 ? -25.24359 -18.89067 -30.35353 1.000 37.01517 445 LEU A CA 1
ATOM 1353 C C . LEU A 1 94 ? -25.15602 -20.34272 -29.92123 1.000 29.76590 445 LEU A C 1
ATOM 1354 O O . LEU A 1 94 ? -24.55840 -20.65815 -28.89143 1.000 30.15572 445 LEU A O 1
ATOM 1370 N N . GLU A 1 95 ? -25.71925 -21.24795 -30.71772 1.000 36.07720 446 GLU A N 1
ATOM 1371 C CA . GLU A 1 95 ? -25.63737 -22.66100 -30.37790 1.000 35.54005 446 GLU A CA 1
ATOM 1372 C C . GLU A 1 95 ? -24.18609 -23.13361 -30.36469 1.000 33.52979 446 GLU A C 1
ATOM 1373 O O . GLU A 1 95 ? -23.78293 -23.90358 -29.48772 1.000 34.73752 446 GLU A O 1
ATOM 1385 N N . GLN A 1 96 ? -23.39740 -22.70471 -31.34607 1.000 32.09372 447 GLN A N 1
ATOM 1386 C CA . GLN A 1 96 ? -21.98112 -23.04944 -31.34736 1.000 34.22254 447 GLN A CA 1
ATOM 1387 C C . GLN A 1 96 ? -21.30778 -22.52818 -30.08634 1.000 32.66539 447 GLN A C 1
ATOM 1388 O O . GLN A 1 96 ? -20.52497 -23.23851 -29.45690 1.000 30.39954 447 GLN A O 1
ATOM 1402 N N . PHE A 1 97 ? -21.60169 -21.28597 -29.69617 1.000 28.38519 448 PHE A N 1
ATOM 1403 C CA . PHE A 1 97 ? -20.97817 -20.77045 -28.48380 1.000 27.68952 448 PHE A CA 1
ATOM 1404 C C . PHE A 1 97 ? -21.37295 -21.60057 -27.27094 1.000 27.98742 448 PHE A C 1
ATOM 1405 O O . PHE A 1 97 ? -20.54159 -21.86787 -26.39545 1.000 28.05306 448 PHE A O 1
ATOM 1422 N N . LEU A 1 98 ? -22.63558 -22.01038 -27.19124 1.000 25.50706 449 LEU A N 1
ATOM 1423 C CA . LEU A 1 98 ? -23.07188 -22.83509 -26.05409 1.000 27.54345 449 LEU A CA 1
ATOM 1424 C C . LEU A 1 98 ? -22.29032 -24.14353 -26.01217 1.000 27.40114 449 LEU A C 1
ATOM 1425 O O . LEU A 1 98 ? -21.69616 -24.51375 -24.98556 1.000 27.20183 449 LEU A O 1
ATOM 1441 N N . GLN A 1 99 ? -22.22677 -24.82820 -27.14936 1.000 28.37431 450 GLN A N 1
ATOM 1442 C CA . GLN A 1 99 ? -21.45577 -26.05897 -27.22853 1.000 32.31924 450 GLN A CA 1
ATOM 1443 C C . GLN A 1 99 ? -19.99068 -25.80733 -26.89777 1.000 33.65337 450 GLN A C 1
ATOM 1444 O O . GLN A 1 99 ? -19.36950 -26.61063 -26.19738 1.000 31.54515 450 GLN A O 1
ATOM 1458 N N . ASP A 1 100 ? -19.40931 -24.70885 -27.41413 1.000 32.25172 451 ASP A N 1
ATOM 1459 C CA . ASP A 1 100 ? -18.01269 -24.41902 -27.09870 1.000 31.29400 451 ASP A CA 1
ATOM 1460 C C . ASP A 1 100 ? -17.84940 -24.25323 -25.59556 1.000 26.86756 451 ASP A C 1
ATOM 1461 O O . ASP A 1 100 ? -16.86028 -24.71573 -25.01404 1.000 31.28435 451 ASP A O 1
ATOM 1470 N N . THR A 1 101 ? -18.80772 -23.55585 -24.95439 1.000 25.25860 452 THR A N 1
ATOM 1471 C CA . THR A 1 101 ? -18.71233 -23.27101 -23.52553 1.000 23.71815 452 THR A CA 1
ATOM 1472 C C . THR A 1 101 ? -18.80175 -24.55625 -22.71689 1.000 28.12676 452 THR A C 1
ATOM 1473 O O . THR A 1 101 ? -18.06649 -24.74439 -21.74214 1.000 25.77889 452 THR A O 1
ATOM 1484 N N . ILE A 1 102 ? -19.75532 -25.41185 -23.06073 1.000 24.18470 453 ILE A N 1
ATOM 1485 C CA . ILE A 1 102 ? -19.85974 -26.72815 -22.44119 1.000 27.75655 453 ILE A CA 1
ATOM 1486 C C . ILE A 1 102 ? -18.51203 -27.42727 -22.46347 1.000 27.07007 453 ILE A C 1
ATOM 1487 O O . ILE A 1 102 ? -18.08227 -27.98909 -21.44927 1.000 27.53404 453 ILE A O 1
ATOM 1503 N N . LYS A 1 103 ? -17.82120 -27.40455 -23.61645 1.000 25.65686 454 LYS A N 1
ATOM 1504 C CA . LYS A 1 103 ? -16.54092 -28.09127 -23.69045 1.000 28.11185 454 LYS A CA 1
ATOM 1505 C C . LYS A 1 103 ? -15.47335 -27.39950 -22.84542 1.000 31.48651 454 LYS A C 1
ATOM 1506 O O . LYS A 1 103 ? -14.68474 -28.07031 -22.15613 1.000 33.03415 454 LYS A O 1
ATOM 1525 N N . ARG A 1 104 ? -15.38721 -26.06658 -22.92689 1.000 26.99593 455 ARG A N 1
ATOM 1526 C CA . ARG A 1 104 ? -14.31076 -25.35522 -22.24411 1.000 32.03209 455 ARG A CA 1
ATOM 1527 C C . ARG A 1 104 ? -14.35543 -25.55410 -20.73855 1.000 34.68845 455 ARG A C 1
ATOM 1528 O O . ARG A 1 104 ? -13.31487 -25.60342 -20.07787 1.000 37.40037 455 ARG A O 1
ATOM 1549 N N . TYR A 1 105 ? -15.54690 -25.55207 -20.16972 1.000 28.95213 456 TYR A N 1
ATOM 1550 C CA . TYR A 1 105 ? -15.73471 -25.63696 -18.72504 1.000 26.59004 456 TYR A CA 1
ATOM 1551 C C . TYR A 1 105 ? -16.14626 -27.03381 -18.26261 1.000 27.69569 456 TYR A C 1
ATOM 1552 O O . TYR A 1 105 ? -16.43412 -27.22986 -17.08072 1.000 29.99380 456 TYR A O 1
ATOM 1570 N N . ASN A 1 106 ? -16.17410 -28.00722 -19.16183 1.000 29.54671 457 ASN A N 1
ATOM 1571 C CA . ASN A 1 106 ? -16.65760 -29.35624 -18.86222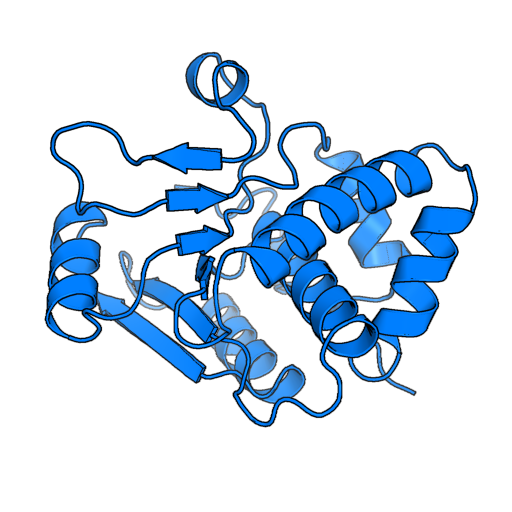 1.000 30.99977 457 ASN A CA 1
ATOM 1572 C C . ASN A 1 106 ? -17.96651 -29.31184 -18.07646 1.000 32.76594 457 ASN A C 1
ATOM 1573 O O . ASN A 1 106 ? -18.07410 -29.81005 -16.95214 1.000 34.26100 457 ASN A O 1
ATOM 1584 N N . LEU A 1 107 ? -18.97313 -28.74217 -18.70667 1.000 25.03162 458 LEU A N 1
ATOM 1585 C CA . LEU A 1 107 ? -20.24383 -28.49002 -18.05937 1.000 23.65137 458 LEU A CA 1
ATOM 1586 C C . LEU A 1 107 ? -21.21101 -29.65899 -18.17328 1.000 28.49251 458 LEU A C 1
ATOM 1587 O O . LEU A 1 107 ? -21.16457 -30.45389 -19.11213 1.000 27.00974 458 LEU A O 1
ATOM 1603 N N . GLN A 1 108 ? -22.11358 -29.72530 -17.20896 1.000 26.42204 459 GLN A N 1
ATOM 1604 C CA . GLN A 1 108 ? -23.31523 -30.54605 -17.26170 1.000 28.24604 459 GLN A CA 1
ATOM 1605 C C . GLN A 1 108 ? -24.44645 -29.57874 -17.57397 1.000 27.12943 459 GLN A C 1
ATOM 1606 O O . GLN A 1 108 ? -24.78889 -28.74287 -16.73210 1.000 27.89982 459 GLN A O 1
ATOM 1620 N N . MET A 1 109 ? -25.06528 -29.71022 -18.73588 1.000 24.94178 460 MET A N 1
ATOM 1621 C CA . MET A 1 109 ? -26.13041 -28.78822 -19.09279 1.000 28.05757 460 MET A CA 1
ATOM 1622 C C . MET A 1 109 ? -27.48327 -29.41883 -18.81407 1.000 26.81354 460 MET A C 1
ATOM 1623 O O . MET A 1 109 ? -27.74825 -30.55435 -19.21003 1.000 30.07925 460 MET A O 1
ATOM 1637 N N . LEU A 1 110 ? -28.30256 -28.70351 -18.08152 1.000 23.53597 461 LEU A N 1
ATOM 1638 C CA . LEU A 1 110 ? -29.71966 -29.00487 -17.90048 1.000 27.98553 461 LEU A CA 1
ATOM 1639 C C . LEU A 1 110 ? -30.52904 -28.12274 -18.84854 1.000 28.04512 461 LEU A C 1
ATOM 1640 O O . LEU A 1 110 ? -30.55279 -26.90038 -18.68483 1.000 25.85645 461 LEU A O 1
ATOM 1656 N N . GLU A 1 111 ? -31.24184 -28.74073 -19.77655 1.000 26.23293 462 GLU A N 1
ATOM 1657 C CA . GLU A 1 111 ? -31.89263 -28.02154 -20.86370 1.000 30.65941 462 GLU A CA 1
ATOM 1658 C C . GLU A 1 111 ? -33.36152 -28.40718 -20.92633 1.000 31.73226 462 GLU A C 1
ATOM 1659 O O . GLU A 1 111 ? -33.72653 -29.58549 -20.73380 1.000 33.32749 462 GLU A O 1
ATOM 1671 N N . ALA A 1 112 ? -34.20313 -27.40293 -21.19341 1.000 25.16107 463 ALA A N 1
ATOM 1672 C CA . ALA A 1 112 ? -35.59894 -27.66203 -21.52867 1.000 27.66578 463 ALA A CA 1
ATOM 1673 C C . ALA A 1 112 ? -36.07700 -26.64121 -22.53971 1.000 30.42320 463 ALA A C 1
ATOM 1674 O O . ALA A 1 112 ? -35.49026 -25.56937 -22.67905 1.000 28.61223 463 ALA A O 1
ATOM 1681 N N . GLU A 1 113 ? -37.15266 -26.97842 -23.23593 1.000 32.73955 464 GLU A N 1
ATOM 1682 C CA . GLU A 1 113 ? -37.67988 -26.13490 -24.30377 1.000 30.50394 464 GLU A CA 1
ATOM 1683 C C . GLU A 1 113 ? -39.09146 -25.65888 -23.99447 1.000 37.78869 464 GLU A C 1
ATOM 1684 O O . GLU A 1 113 ? -39.89966 -26.39088 -23.42065 1.000 42.41277 464 GLU A O 1
ATOM 1696 N N . GLY A 1 114 ? -39.39523 -24.43533 -24.41871 1.000 33.53195 465 GLY A N 1
ATOM 1697 C CA . GLY A 1 114 ? -40.72696 -23.88398 -24.33788 1.000 39.21459 465 GLY A CA 1
ATOM 1698 C C . GLY A 1 114 ? -40.65981 -22.54032 -23.66893 1.000 32.28415 465 GLY A C 1
ATOM 1699 O O . GLY A 1 114 ? -39.58767 -21.93294 -23.57511 1.000 33.34558 465 GLY A O 1
ATOM 1703 N N . SER A 1 115 ? -41.80117 -22.08412 -23.16583 1.000 36.09410 466 SER A N 1
ATOM 1704 C CA . SER A 1 115 ? -41.80028 -20.82956 -22.43577 1.000 37.87652 466 SER A CA 1
ATOM 1705 C C . SER A 1 115 ? -41.02999 -20.98906 -21.12593 1.000 36.82440 466 SER A C 1
ATOM 1706 O O . SER A 1 115 ? -40.88086 -22.08794 -20.59006 1.000 35.02923 466 SER A O 1
ATOM 1714 N N . MET A 1 116 ? -40.54142 -19.86236 -20.60519 1.000 31.73953 467 MET A N 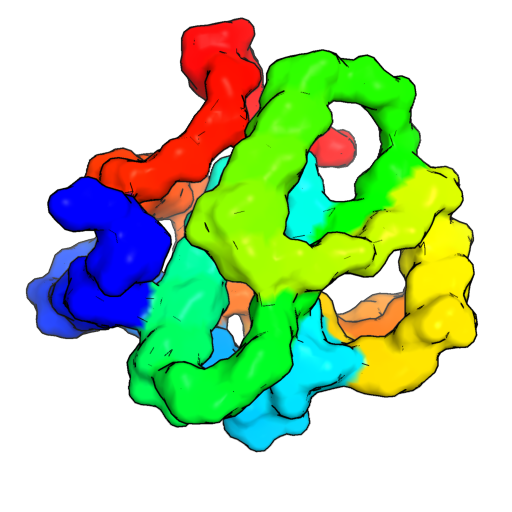1
ATOM 1715 C CA . MET A 1 116 ? -39.67818 -19.89236 -19.42854 1.000 39.58152 467 MET A CA 1
ATOM 1716 C C . MET A 1 116 ? -40.34309 -20.66377 -18.29205 1.000 33.66223 467 MET A C 1
ATOM 1717 O O . MET A 1 116 ? -39.74139 -21.56331 -17.68025 1.000 28.20203 467 MET A O 1
ATOM 1731 N N . LYS A 1 117 ? -41.60787 -20.35927 -18.01781 1.000 33.46264 468 LYS A N 1
ATOM 1732 C CA . LYS A 1 117 ? -42.25455 -20.95503 -16.85085 1.000 33.75384 468 LYS A CA 1
ATOM 1733 C C . LYS A 1 117 ? -42.53097 -22.43972 -17.07130 1.000 33.81684 468 LYS A C 1
ATOM 1734 O O . LYS A 1 117 ? -42.27233 -23.26528 -16.18716 1.000 31.41276 468 LYS A O 1
ATOM 1753 N N . GLN A 1 118 ? -43.07067 -22.79982 -18.23751 1.000 30.01821 469 GLN A N 1
ATOM 1754 C CA . GLN A 1 118 ? -43.33483 -24.21576 -18.48679 1.000 33.19446 469 GLN A CA 1
ATOM 1755 C C . GLN A 1 118 ? -42.03506 -25.01731 -18.51451 1.000 30.32460 469 GLN A C 1
ATOM 1756 O O . GLN A 1 118 ? -41.94246 -26.09413 -17.91860 1.000 30.20839 469 GLN A O 1
ATOM 1770 N N . ALA A 1 119 ? -41.00659 -24.49271 -19.17758 1.000 31.49623 470 ALA A N 1
ATOM 1771 C CA . ALA A 1 119 ? -39.75174 -25.22238 -19.27944 1.000 32.84680 470 ALA A CA 1
ATOM 1772 C C . ALA A 1 119 ? -39.05810 -25.30340 -17.93061 1.000 32.38661 470 ALA A C 1
ATOM 1773 O O . ALA A 1 119 ? -38.50425 -26.35922 -17.58075 1.000 28.90649 470 ALA A O 1
ATOM 1780 N N . LEU A 1 120 ? -39.11175 -24.22998 -17.12585 1.000 29.63587 471 LEU A N 1
ATOM 1781 C CA . LEU A 1 120 ? -38.53676 -24.33805 -15.79368 1.000 27.32834 471 LEU A CA 1
ATOM 1782 C C . LEU A 1 120 ? -39.23957 -25.39375 -14.96585 1.000 24.98527 471 LEU A C 1
ATOM 1783 O O . LEU A 1 120 ? -38.61247 -26.07610 -14.13386 1.000 28.64207 471 LEU A O 1
ATOM 1799 N N . GLY A 1 121 ? -40.56126 -25.48317 -15.11820 1.000 25.35236 472 GLY A N 1
ATOM 1800 C CA . GLY A 1 121 ? -41.30376 -26.50377 -14.41949 1.000 28.23416 472 GLY A CA 1
ATOM 1801 C C . GLY A 1 121 ? -40.86964 -27.88922 -14.83330 1.000 28.91999 472 GLY A C 1
ATOM 1802 O O . GLY A 1 121 ? -40.74699 -28.78693 -13.99250 1.000 31.74532 472 GLY A O 1
ATOM 1806 N N . GLU A 1 122 ? -40.71431 -28.11063 -16.14212 1.000 26.28483 473 GLU A N 1
ATOM 1807 C CA . GLU A 1 122 ? -40.27362 -29.42893 -16.59429 1.000 28.65025 473 GLU A CA 1
ATOM 1808 C C . GLU A 1 122 ? -38.91303 -29.73059 -16.01248 1.000 31.89673 473 GLU A C 1
ATOM 1809 O O . GLU A 1 122 ? -38.65077 -30.83287 -15.52957 1.000 31.81613 473 GLU A O 1
ATOM 1821 N N . LEU A 1 123 ? -38.03535 -28.73292 -16.02847 1.000 32.26047 474 LEU A N 1
ATOM 1822 C CA . LEU A 1 123 ? -36.68066 -28.92668 -15.54509 1.000 32.66671 474 LEU A CA 1
ATOM 1823 C C . LEU A 1 123 ? -36.69040 -29.23559 -14.06007 1.000 30.28009 474 LEU A C 1
ATOM 1824 O O . LEU A 1 123 ? -35.95190 -30.11919 -13.60642 1.000 33.94581 474 LEU A O 1
ATOM 1840 N N . GLN A 1 124 ? -37.57818 -28.58606 -13.30544 1.000 27.65578 475 GLN A N 1
ATOM 1841 C CA . GLN A 1 124 ? -37.72577 -28.91418 -11.89703 1.000 32.67676 475 GLN A CA 1
ATOM 1842 C C . GLN A 1 124 ? -38.13939 -30.35110 -11.67924 1.000 31.25633 475 GLN A C 1
ATOM 1843 O O . GLN A 1 124 ? -37.58790 -31.02944 -10.80955 1.000 30.95231 475 GLN A O 1
ATOM 1857 N N . ALA A 1 125 ? -39.15322 -30.82074 -12.41727 1.000 29.18854 476 ALA A N 1
ATOM 1858 C CA . ALA A 1 125 ? -39.62182 -32.19273 -12.24984 1.000 29.53143 476 ALA A CA 1
ATOM 1859 C C . ALA A 1 125 ? -38.51975 -33.20820 -12.55789 1.000 29.67298 476 ALA A C 1
ATOM 1860 O O . ALA A 1 125 ? -38.42963 -34.26362 -11.91565 1.000 30.85142 476 ALA A O 1
ATOM 1867 N N . ARG A 1 126 ? -37.68342 -32.92216 -13.57025 1.000 27.16540 477 ARG A N 1
ATOM 1868 C CA . ARG A 1 126 ? -36.60549 -33.83008 -13.93483 1.000 30.20297 477 ARG A CA 1
ATOM 1869 C C . ARG A 1 126 ? -35.41251 -33.76872 -12.98600 1.000 33.13608 477 ARG A C 1
ATOM 1870 O O . ARG A 1 126 ? -34.68652 -34.78155 -12.84047 1.000 30.22705 477 ARG A O 1
ATOM 1891 N N . HIS A 1 127 ? -35.20197 -32.61046 -12.34050 1.000 27.53763 478 HIS A N 1
ATOM 1892 C CA . HIS A 1 127 ? -34.04887 -32.37547 -11.47321 1.000 25.65671 478 HIS A CA 1
ATOM 1893 C C . HIS A 1 127 ? -34.52314 -31.79444 -10.15135 1.000 28.07350 478 HIS A C 1
ATOM 1894 O O . HIS A 1 127 ? -34.25825 -30.62316 -9.83635 1.000 25.46880 478 HIS A O 1
ATOM 1908 N N . PRO A 1 128 ? -35.19069 -32.61880 -9.33469 1.000 27.80652 479 PRO A N 1
ATOM 1909 C CA . PRO A 1 128 ? -35.79078 -32.11744 -8.08277 1.000 31.71107 479 PRO A CA 1
ATOM 1910 C C . PRO A 1 128 ? -34.78343 -31.66430 -7.05650 1.000 28.81747 479 PRO A C 1
ATOM 1911 O O . PRO A 1 128 ? -35.16875 -30.93104 -6.14229 1.000 29.28028 479 PRO A O 1
ATOM 1922 N N . GLN A 1 129 ? -33.50864 -32.04584 -7.17208 1.000 30.25126 480 GLN A N 1
ATOM 1923 C CA . GLN A 1 129 ? -32.53122 -31.60469 -6.18253 1.000 31.06436 480 GLN A CA 1
ATOM 1924 C C . GLN A 1 129 ? -32.02547 -30.19601 -6.46208 1.000 25.36516 480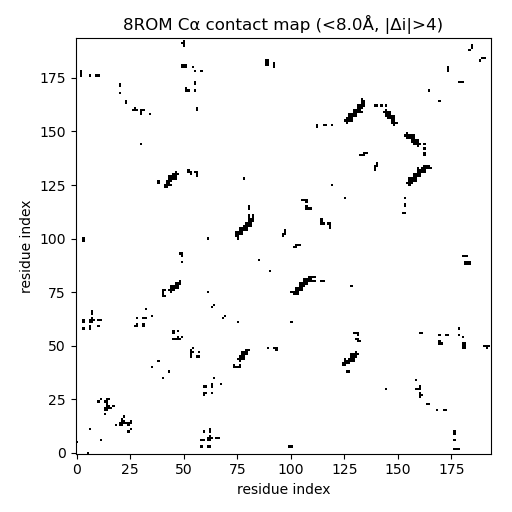 GLN A C 1
ATOM 1925 O O . GLN A 1 129 ? -31.35505 -29.61272 -5.59624 1.000 28.91228 480 GLN A O 1
ATOM 1939 N N . LEU A 1 130 ? -32.27869 -29.65799 -7.65438 1.000 22.47119 481 LEU A N 1
ATOM 1940 C CA . LEU A 1 130 ? -31.81747 -28.32783 -7.99836 1.000 25.48957 481 LEU A CA 1
ATOM 1941 C C . LEU A 1 130 ? -32.58838 -27.30055 -7.17857 1.000 25.73932 481 LEU A C 1
ATOM 1942 O O . LEU A 1 130 ? -33.82735 -27.32605 -7.12799 1.000 28.03298 481 LEU A O 1
ATOM 1958 N N . GLU A 1 131 ? -31.85417 -26.49092 -6.42177 1.000 24.46016 482 GLU A N 1
ATOM 1959 C CA . GLU A 1 131 ? -32.47244 -25.49695 -5.54931 1.000 22.58188 482 GLU A CA 1
ATOM 1960 C C . GLU A 1 131 ? -32.20524 -24.05740 -5.93720 1.000 21.34990 482 GLU A C 1
ATOM 1961 O O . GLU A 1 131 ? -32.99588 -23.20512 -5.57590 1.000 21.44757 482 GLU A O 1
ATOM 1973 N N . ALA A 1 132 ? -31.11258 -23.75465 -6.61705 1.000 17.62243 483 ALA A N 1
ATOM 1974 C CA . ALA A 1 132 ? -30.61265 -22.39721 -6.76474 1.000 19.37474 483 ALA A CA 1
ATOM 1975 C C . ALA A 1 132 ? -29.98986 -22.18044 -8.13271 1.000 16.93401 483 ALA A C 1
ATOM 1976 O O . ALA A 1 132 ? -29.27013 -23.05117 -8.65328 1.000 19.60335 483 ALA A O 1
ATOM 1983 N N . VAL A 1 133 ? -30.22216 -20.97762 -8.66911 1.000 16.70753 484 VAL A N 1
ATOM 1984 C CA . VAL A 1 133 ? -29.83679 -20.62746 -10.02722 1.000 19.40542 484 VAL A CA 1
ATOM 1985 C C . VAL A 1 133 ? -29.07943 -19.30139 -9.93662 1.000 19.21405 484 VAL A C 1
ATOM 1986 O O . VAL A 1 133 ? -29.63475 -18.27239 -9.51724 1.000 17.49505 484 VAL A O 1
ATOM 1999 N N . LEU A 1 134 ? -27.79277 -19.34366 -10.23703 1.000 15.55002 485 LEU A N 1
ATOM 2000 C CA . LEU A 1 134 ? -27.02646 -18.11902 -10.38584 1.000 17.14571 485 LEU A CA 1
ATOM 2001 C C . LEU A 1 134 ? -27.46118 -17.40718 -11.64715 1.000 19.37259 485 LEU A C 1
ATOM 2002 O O . LEU A 1 134 ? -27.46832 -18.00074 -12.72357 1.000 17.75115 485 LEU A O 1
ATOM 2018 N N . MET A 1 135 ? -27.83028 -16.13623 -11.51219 1.000 16.21706 486 MET A N 1
ATOM 2019 C CA . MET A 1 135 ? -28.35995 -15.33090 -12.59186 1.000 14.18279 486 MET A CA 1
ATOM 2020 C C . MET A 1 135 ? -27.43590 -14.16273 -12.89632 1.000 19.92425 486 MET A C 1
ATOM 2021 O O . MET A 1 135 ? -26.85700 -13.54548 -11.98941 1.000 17.59417 486 MET A O 1
ATOM 2035 N N . GLY A 1 136 ? -27.30229 -13.83192 -14.15532 1.000 18.00876 487 GLY A N 1
ATOM 2036 C CA . GLY A 1 136 ? -26.51250 -12.70754 -14.61053 1.000 18.76211 487 GLY A CA 1
ATOM 2037 C C . GLY A 1 136 ? -27.19233 -11.35434 -14.56172 1.000 22.18618 487 GLY A C 1
ATOM 2038 O O . GLY A 1 136 ? -26.68377 -10.35934 -15.08367 1.000 21.33531 487 GLY A O 1
ATOM 2042 N N . THR A 1 137 ? -28.35282 -11.28399 -13.92136 1.000 20.50533 488 THR A N 1
ATOM 2043 C CA . THR A 1 137 ? -29.12549 -10.05293 -13.84123 1.000 21.66193 488 THR A CA 1
ATOM 2044 C C . THR A 1 137 ? -28.32922 -8.86577 -13.32083 1.000 21.92537 488 THR A C 1
ATOM 2045 O O . THR A 1 137 ? -27.65883 -8.95007 -12.29323 1.000 19.79477 488 THR A O 1
ATOM 2056 N N . ARG A 1 138 ? -28.44175 -7.74955 -14.01505 1.000 21.26060 489 ARG A N 1
ATOM 2057 C CA . ARG A 1 138 ? -27.92552 -6.47036 -13.53849 1.000 21.95584 489 ARG A CA 1
ATOM 2058 C C . ARG A 1 138 ? -29.07242 -5.52067 -13.26003 1.000 21.24640 489 ARG A C 1
ATOM 2059 O O . ARG A 1 138 ? -30.21185 -5.72532 -13.67483 1.000 26.26717 489 ARG A O 1
ATOM 2080 N N . ARG A 1 139 ? -28.76279 -4.44509 -12.55999 1.000 22.66288 490 ARG A N 1
ATOM 2081 C CA . ARG A 1 139 ? -29.76297 -3.44374 -12.18858 1.000 25.20546 490 ARG A CA 1
ATOM 2082 C C . ARG A 1 139 ? -30.02548 -2.55209 -13.40166 1.000 33.09610 490 ARG A C 1
ATOM 2083 O O . ARG A 1 139 ? -29.21873 -1.68590 -13.72668 1.000 37.54577 490 ARG A O 1
ATOM 2104 N N . THR A 1 140 ? -31.13022 -2.79721 -14.11376 1.000 26.20479 491 THR A N 1
ATOM 2105 C CA . THR A 1 140 ? -31.44501 -2.07390 -15.34622 1.000 26.01397 491 THR A CA 1
ATOM 2106 C C . THR A 1 140 ? -32.87725 -1.58354 -15.40635 1.000 25.99097 491 THR A C 1
ATOM 2107 O O . THR A 1 140 ? -33.27378 -1.02491 -16.41804 1.000 29.70637 491 THR A O 1
ATOM 2118 N N . ASP A 1 141 ? -33.68094 -1.84161 -14.39054 1.000 24.74259 492 ASP A N 1
ATOM 2119 C CA . ASP A 1 141 ? -35.04610 -1.35040 -14.31769 1.000 25.34848 492 ASP A CA 1
ATOM 2120 C C . ASP A 1 141 ? -35.46905 -1.36410 -12.86040 1.000 28.42571 492 ASP A C 1
ATOM 2121 O O . ASP A 1 141 ? -34.71541 -1.81538 -12.00454 1.000 25.46827 492 ASP A O 1
ATOM 2130 N N . PRO A 1 142 ? -36.65284 -0.83348 -12.53882 1.000 25.89142 493 PRO A N 1
ATOM 2131 C CA . PRO A 1 142 ? -37.05168 -0.81453 -11.10588 1.000 28.09679 493 PRO A CA 1
ATOM 2132 C C . PRO A 1 142 ? -37.16655 -2.19696 -10.47175 1.000 23.54086 493 PRO A C 1
ATOM 2133 O O . PRO A 1 142 ? -36.82235 -2.37419 -9.28971 1.000 25.68054 493 PRO A O 1
ATOM 2144 N N . TYR A 1 143 ? -37.62757 -3.20580 -11.21764 1.000 25.95680 494 TYR A N 1
ATOM 2145 C CA . TYR A 1 143 ? -37.76333 -4.53052 -10.64113 1.000 23.58059 494 TYR A CA 1
ATOM 2146 C C . TYR A 1 143 ? -36.40412 -5.08742 -10.25524 1.000 23.98199 494 TYR A C 1
ATOM 2147 O O 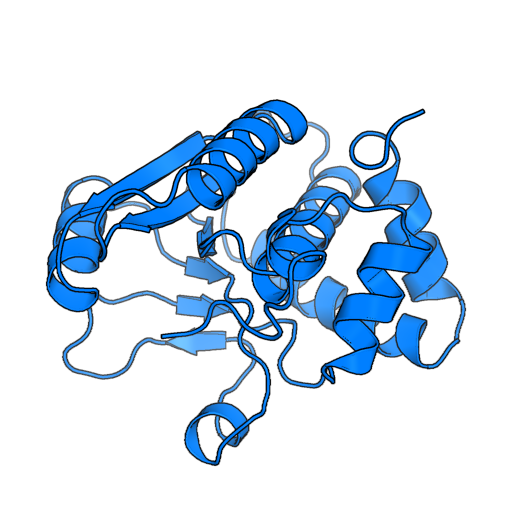. TYR A 1 143 ? -36.23274 -5.59827 -9.14326 1.000 23.52443 494 TYR A O 1
ATOM 2165 N N . SER A 1 144 ? -35.41008 -4.99493 -11.15434 1.000 21.07693 495 SER A N 1
ATOM 2166 C CA . SER A 1 144 ? -34.09888 -5.54196 -10.82255 1.000 22.59650 495 SER A CA 1
ATOM 2167 C C . SER A 1 144 ? -33.39140 -4.7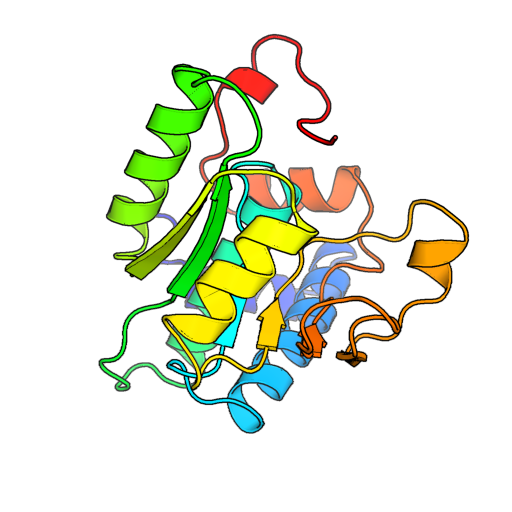0192 -9.76132 1.000 20.56767 495 SER A C 1
ATOM 2168 O O . SER A 1 144 ? -32.58171 -5.22918 -8.99013 1.000 24.40400 495 SER A O 1
ATOM 2176 N N . CYS A 1 145 ? -33.68339 -3.40978 -9.68296 1.000 21.34328 496 CYS A N 1
ATOM 2177 C CA . CYS A 1 145 ? -33.09023 -2.59412 -8.62323 1.000 22.22395 496 CYS A CA 1
ATOM 2178 C C . CYS A 1 145 ? -33.62130 -3.05779 -7.27786 1.000 28.43847 496 CYS A C 1
ATOM 2179 O O . CYS A 1 145 ? -32.88926 -3.01404 -6.29932 1.000 30.10266 496 CYS A O 1
ATOM 2187 N N . SER A 1 146 ? -34.78544 -3.68671 -7.25763 1.000 25.52367 497 SER A N 1
ATOM 2188 C CA . SER A 1 146 ? -35.35193 -4.16979 -6.00451 1.000 28.68910 497 SER A CA 1
ATOM 2189 C C . SER A 1 146 ? -34.83028 -5.52114 -5.56139 1.000 24.02373 497 SER A C 1
ATOM 2190 O O . SER A 1 146 ? -35.13743 -5.94190 -4.44206 1.000 26.58349 497 SER A O 1
ATOM 2198 N N . LEU A 1 147 ? -34.05522 -6.21277 -6.37548 1.000 20.53307 498 LEU A N 1
ATOM 2199 C CA . LEU A 1 147 ? -33.65514 -7.56099 -6.01407 1.000 18.24712 498 LEU A CA 1
ATOM 2200 C C . LEU A 1 147 ? -32.54313 -7.56952 -4.96887 1.000 22.66773 498 LEU A C 1
ATOM 2201 O O . LEU A 1 147 ? -31.66189 -6.71232 -4.94781 1.000 20.82751 498 LEU A O 1
ATOM 2217 N N . CYS A 1 148 ? -32.59500 -8.55625 -4.09494 1.000 20.98403 499 CYS A N 1
ATOM 2218 C CA . CYS A 1 148 ? -31.48237 -8.91035 -3.21640 1.000 19.39951 499 CYS A CA 1
ATOM 2219 C C . CYS A 1 148 ? -30.55901 -9.91556 -3.86888 1.000 17.92645 499 CYS A C 1
ATOM 2220 O O . CYS A 1 148 ? -30.91053 -10.58648 -4.87330 1.000 20.70464 499 CYS A O 1
ATOM 2228 N N . PRO A 1 149 ? -29.34639 -10.04975 -3.33423 1.000 19.64527 500 PRO A N 1
ATOM 2229 C CA . PRO A 1 149 ? -28.42854 -11.07257 -3.86036 1.000 16.81240 500 PRO A CA 1
ATOM 2230 C C . PRO A 1 149 ? -29.01053 -12.47955 -3.81519 1.000 20.80775 500 PRO A C 1
ATOM 2231 O O . PRO A 1 149 ? -28.75200 -13.26922 -4.72349 1.000 17.83671 500 PRO A O 1
ATOM 2242 N N . PHE A 1 150 ? -29.78333 -12.82419 -2.75141 1.000 17.36418 501 PHE A N 1
ATOM 2243 C CA . PHE A 1 150 ? -30.53315 -14.08561 -2.67092 1.000 15.25881 501 PHE A CA 1
ATOM 2244 C C . PHE A 1 150 ? -32.02402 -13.75633 -2.70801 1.000 18.13990 501 PHE A C 1
ATOM 2245 O O . PHE A 1 150 ? -32.56823 -13.25157 -1.74335 1.000 16.17108 501 PHE A O 1
ATOM 2262 N N . SER A 1 151 ? -32.68677 -14.04062 -3.82006 1.000 17.66173 502 SER A N 1
ATOM 2263 C CA . SER A 1 151 ? -34.05800 -13.57838 -4.06355 1.000 17.75270 502 SER A CA 1
ATOM 2264 C C . SER A 1 151 ? -34.83220 -14.80254 -4.52170 1.000 17.08196 502 SER A C 1
ATOM 2265 O O . SER A 1 151 ? -34.63640 -15.25901 -5.66956 1.000 19.72818 502 SER A O 1
ATOM 2273 N N . PRO A 1 152 ? -35.70721 -15.35245 -3.69115 1.000 18.65604 503 PRO A N 1
ATOM 2274 C CA . PRO A 1 152 ? -36.58066 -16.43358 -4.15080 1.000 15.46513 503 PRO A CA 1
ATOM 2275 C C . PRO A 1 152 ? -37.40549 -16.00150 -5.34161 1.000 18.05332 503 PRO A C 1
ATOM 2276 O O . PRO A 1 152 ? -37.74995 -14.83958 -5.47618 1.000 18.23662 503 PRO A O 1
ATOM 2287 N N . THR A 1 153 ? -37.71275 -16.95343 -6.21731 1.000 20.06574 504 THR A N 1
ATOM 2288 C CA . THR A 1 153 ? -38.63118 -16.68382 -7.31358 1.000 18.86923 504 THR A CA 1
ATOM 2289 C C . THR A 1 153 ? -39.95330 -16.14473 -6.78983 1.000 22.46131 504 THR A C 1
ATOM 2290 O O . THR A 1 153 ? -40.38785 -16.43576 -5.66668 1.000 21.68268 504 THR A O 1
ATOM 2301 N N . ASP A 1 154 ? -40.62617 -15.39959 -7.65720 1.000 20.62479 505 ASP A N 1
ATOM 2302 C CA . ASP A 1 154 ? -41.89568 -14.75404 -7.33989 1.000 21.47648 505 ASP A CA 1
ATOM 2303 C C . ASP A 1 154 ? -43.02436 -15.78396 -7.30044 1.000 26.45356 505 ASP A C 1
ATOM 2304 O O . ASP A 1 154 ? -42.87942 -16.90216 -7.79340 1.000 24.34440 505 ASP A O 1
ATOM 2313 N N . PRO A 1 155 ? -44.17053 -15.44134 -6.72026 1.000 29.59865 506 PRO A N 1
ATOM 2314 C CA . PRO A 1 155 ? -45.29227 -16.39291 -6.75674 1.000 34.84705 506 PRO A CA 1
ATOM 2315 C C . PRO A 1 155 ? -45.70088 -16.69030 -8.19102 1.000 34.24930 506 PRO A C 1
ATOM 2316 O O . PRO A 1 155 ? -45.59203 -15.84340 -9.08542 1.000 34.71204 506 PRO A O 1
ATOM 2327 N N . GLY A 1 156 ? -46.15636 -17.91392 -8.40745 1.000 36.40356 507 GLY A N 1
ATOM 2328 C CA . GLY A 1 156 ? -46.52731 -18.32369 -9.74208 1.000 39.73962 507 GLY A CA 1
ATOM 2329 C C . GLY A 1 156 ? -45.39216 -18.83607 -10.59022 1.000 42.37023 507 GLY A C 1
ATOM 2330 O O . GLY A 1 156 ? -45.62121 -19.17214 -11.76086 1.000 41.12855 507 GLY A O 1
ATOM 2334 N N . TRP A 1 157 ? -44.16496 -18.88439 -10.04903 1.000 33.26528 508 TRP A N 1
ATOM 2335 C CA . TRP A 1 157 ? -42.97620 -19.40447 -10.71697 1.000 28.26934 508 TRP A CA 1
ATOM 2336 C C . TRP A 1 157 ? -42.55473 -20.71287 -10.07670 1.000 23.54305 508 TRP A C 1
ATOM 2337 O O . TRP A 1 157 ? -42.70866 -20.88769 -8.86672 1.000 25.30173 508 TRP A O 1
ATOM 2358 N N . PRO A 1 158 ? -42.02009 -21.65358 -10.85594 1.000 25.26540 509 PRO A N 1
ATOM 2359 C CA . PRO A 1 158 ? -41.30793 -22.78419 -10.25087 1.000 32.18325 509 PRO A CA 1
ATOM 2360 C C . PRO A 1 158 ? -40.32477 -22.28161 -9.20367 1.000 25.78127 509 PRO A C 1
ATOM 2361 O O . PRO A 1 158 ? -39.59671 -21.29777 -9.41818 1.000 24.22231 509 PRO A O 1
ATOM 2372 N N . ALA A 1 159 ? -40.32897 -22.93726 -8.03782 1.000 24.41935 510 ALA A N 1
ATOM 2373 C CA . ALA A 1 159 ? -39.64398 -22.35413 -6.89219 1.000 23.30990 510 ALA A CA 1
ATOM 2374 C C . ALA A 1 159 ? -38.15267 -22.64947 -6.93177 1.000 20.69228 510 ALA A C 1
ATOM 2375 O O . ALA A 1 159 ? -37.73422 -23.80701 -6.78991 1.000 23.93928 510 ALA A O 1
ATOM 2382 N N . PHE A 1 160 ? -37.37439 -21.58795 -7.07402 1.000 19.04002 511 PHE A N 1
ATOM 2383 C CA . PHE A 1 160 ? -35.91998 -21.60439 -7.03355 1.000 17.98693 511 PHE A CA 1
ATOM 2384 C C . PHE A 1 160 ? -35.42615 -20.43856 -6.22142 1.000 17.05618 511 PHE A C 1
ATOM 2385 O O . PHE A 1 160 ? -36.10903 -19.42916 -6.11232 1.000 18.42986 511 PHE A O 1
ATOM 2402 N N . MET A 1 161 ? -34.20291 -20.54560 -5.72296 1.000 16.23974 512 MET A N 1
ATOM 2403 C CA . MET A 1 161 ? -33.48734 -19.40896 -5.15963 1.000 15.69729 512 MET A CA 1
ATOM 2404 C C . MET A 1 161 ? -32.69900 -18.79376 -6.31363 1.000 15.78898 512 MET A C 1
ATOM 2405 O O . MET A 1 161 ? -31.77992 -19.42080 -6.84228 1.000 21.46868 512 MET A O 1
ATOM 2419 N N . ARG A 1 162 ? -33.01290 -17.54240 -6.66263 1.000 16.59397 513 ARG A N 1
ATOM 2420 C CA . ARG A 1 162 ? -32.18213 -16.81752 -7.60225 1.000 16.96209 513 ARG A CA 1
ATOM 2421 C C . ARG A 1 162 ? -31.01894 -16.19934 -6.84504 1.000 17.98785 513 ARG A C 1
ATOM 2422 O O . ARG A 1 162 ? -31.19645 -15.60394 -5.77721 1.000 20.46162 513 ARG A O 1
ATOM 2443 N N . ILE A 1 163 ? -29.81909 -16.33805 -7.38477 1.000 17.05440 514 ILE A N 1
ATOM 2444 C CA . ILE A 1 163 ? -28.64007 -15.73692 -6.77068 1.000 15.83556 514 ILE A CA 1
ATOM 2445 C C . ILE A 1 163 ? -28.08320 -14.78367 -7.80171 1.000 18.88656 514 ILE A C 1
ATOM 2446 O O . ILE A 1 163 ? -27.84180 -15.18407 -8.94210 1.000 18.54995 514 ILE A O 1
ATOM 2462 N N . ASN A 1 164 ? -27.87987 -13.53726 -7.41172 1.000 15.64202 515 ASN A N 1
ATOM 2463 C CA . ASN A 1 164 ? -27.67061 -12.43381 -8.35390 1.000 16.80974 515 ASN A CA 1
ATOM 2464 C C . ASN A 1 164 ? -26.38019 -11.72676 -7.98938 1.000 17.94819 515 ASN A C 1
ATOM 2465 O O . ASN A 1 164 ? -26.42191 -10.67144 -7.33961 1.000 18.28968 515 ASN A O 1
ATOM 2476 N N . PRO A 1 165 ? -25.22247 -12.26213 -8.41027 1.000 17.59061 516 PRO A N 1
ATOM 2477 C CA . PRO A 1 165 ? -23.94363 -11.65169 -8.01145 1.000 17.99687 516 PRO A CA 1
ATOM 2478 C C . PRO A 1 165 ? -23.56759 -10.38622 -8.76422 1.000 19.05078 516 PRO A C 1
ATOM 2479 O O . PRO A 1 165 ? -22.61417 -9.71935 -8.33475 1.000 22.16802 516 PRO A O 1
ATOM 2490 N N . LEU A 1 166 ? -24.19233 -10.07977 -9.90020 1.000 18.66031 517 LEU A N 1
ATOM 2491 C CA . LEU A 1 166 ? -23.80358 -8.99004 -10.78431 1.000 16.33403 517 LEU A CA 1
ATOM 2492 C C . LEU A 1 166 ? -24.72596 -7.77612 -10.72616 1.000 21.05319 517 LEU A C 1
ATOM 2493 O O . LEU A 1 166 ? -24.64042 -6.91420 -11.61339 1.000 19.64047 517 LEU A O 1
ATOM 2509 N N . LEU A 1 167 ? -25.60638 -7.68421 -9.71732 1.000 19.15199 518 LEU A N 1
ATOM 2510 C CA . LEU A 1 167 ? -26.60635 -6.60900 -9.67064 1.000 21.02747 518 LEU A CA 1
ATOM 2511 C C . LEU A 1 167 ? -26.00850 -5.20750 -9.87686 1.000 24.61882 518 LEU A C 1
ATOM 2512 O O . LEU A 1 167 ? -26.61609 -4.35610 -10.54781 1.000 22.95654 518 LEU A O 1
ATOM 2528 N N . ASP A 1 168 ? -24.82291 -4.93299 -9.29612 1.000 22.37782 519 ASP A N 1
ATOM 2529 C CA . ASP A 1 168 ? -24.25245 -3.60495 -9.30273 1.000 23.66757 519 ASP A CA 1
ATOM 2530 C C . ASP A 1 168 ? -23.29727 -3.39583 -10.46212 1.000 23.01415 519 ASP A C 1
ATOM 2531 O O . ASP A 1 168 ? -22.71878 -2.31624 -10.56222 1.000 24.92024 519 ASP A O 1
ATOM 2540 N N . TRP A 1 169 ? -23.12656 -4.39405 -11.33304 1.000 23.48274 520 TRP A N 1
ATOM 2541 C CA . TRP A 1 169 ? -22.24754 -4.22373 -12.47480 1.000 19.73736 520 TRP A CA 1
ATOM 2542 C C . TRP A 1 169 ? -22.91800 -3.41366 -13.57716 1.000 22.78867 520 TRP A C 1
ATOM 2543 O O . TRP A 1 169 ? -24.10813 -3.58892 -13.83829 1.000 24.47757 520 TRP A O 1
ATOM 2564 N N . THR A 1 170 ? -22.13821 -2.55907 -14.23365 1.000 25.87709 521 THR A N 1
ATOM 2565 C CA . THR A 1 170 ? -22.53972 -1.82586 -15.43108 1.000 26.40544 521 THR A CA 1
ATOM 2566 C C . THR A 1 170 ? -22.27692 -2.67023 -16.67820 1.000 27.20105 521 THR A C 1
ATOM 2567 O O . THR A 1 170 ? -21.58562 -3.67646 -16.63501 1.000 26.26856 521 THR A O 1
ATOM 2578 N N . TYR A 1 171 ? -22.84440 -2.23120 -17.80143 1.000 28.65105 522 TYR A N 1
ATOM 2579 C CA . TYR A 1 171 ? -22.48591 -2.76940 -19.11678 1.000 30.02570 522 TYR A CA 1
ATOM 2580 C C . TYR A 1 171 ? -20.97933 -2.70084 -19.35580 1.000 30.18854 522 TYR A C 1
ATOM 2581 O O . TYR A 1 171 ? -20.35327 -3.68104 -19.79521 1.000 30.00813 522 TYR A O 1
ATOM 2599 N N . ARG A 1 172 ? -20.37599 -1.56100 -19.03779 1.000 32.70050 523 ARG A N 1
ATOM 2600 C CA . ARG A 1 172 ? -18.93506 -1.41835 -19.22847 1.000 32.78365 523 ARG A CA 1
ATOM 2601 C C . ARG A 1 172 ? -18.15390 -2.40195 -18.37144 1.000 33.45602 523 ARG A C 1
ATOM 2602 O O . ARG A 1 172 ? -17.10372 -2.89608 -18.78314 1.000 34.03600 523 ARG A O 1
ATOM 2623 N N . ASP A 1 173 ? -18.60938 -2.62513 -17.13692 1.000 28.23511 524 ASP A N 1
ATOM 2624 C CA . ASP A 1 173 ? -17.94984 -3.55785 -16.23557 1.000 28.00845 524 ASP A CA 1
ATOM 2625 C C . ASP A 1 173 ? -17.86954 -4.94767 -16.85373 1.000 29.40681 524 ASP A C 1
ATOM 2626 O O . ASP A 1 173 ? -16.81918 -5.59845 -16.80446 1.000 27.83805 524 ASP A O 1
ATOM 2635 N N . ILE A 1 174 ? -18.99261 -5.41855 -17.41092 1.000 24.83642 525 ILE A N 1
ATOM 2636 C CA . ILE A 1 174 ? -19.05291 -6.75131 -18.01992 1.000 26.62519 525 ILE A CA 1
ATOM 2637 C C . ILE A 1 174 ? -18.00727 -6.87862 -19.11065 1.000 27.31002 525 ILE A C 1
ATOM 2638 O O . ILE A 1 174 ? -17.23736 -7.83559 -19.13477 1.000 26.73281 525 ILE A O 1
ATOM 2654 N N . TRP A 1 175 ? -17.95523 -5.90527 -20.02747 1.000 27.83539 526 TRP A N 1
ATOM 2655 C CA . TRP A 1 175 ? -17.00648 -5.97867 -21.13680 1.000 30.31391 526 TRP A CA 1
ATOM 2656 C C . TRP A 1 175 ? -15.56787 -5.81746 -20.66150 1.000 35.32058 526 TRP A C 1
ATOM 2657 O O . TRP A 1 175 ? -14.66961 -6.48495 -21.17784 1.000 32.86998 526 TRP A O 1
ATOM 2678 N N . ASP A 1 176 ? -15.32549 -4.93197 -19.68565 1.000 29.35591 527 ASP A N 1
ATOM 2679 C CA . ASP A 1 176 ? -13.97431 -4.78437 -19.16178 1.000 33.15006 527 ASP A CA 1
ATOM 2680 C C . ASP A 1 176 ? -13.47682 -6.09740 -18.56686 1.000 27.28264 527 ASP A C 1
ATOM 2681 O O . ASP A 1 176 ? -12.30707 -6.47073 -18.74097 1.000 31.25451 527 ASP A O 1
ATOM 2690 N N . PHE A 1 177 ? -14.34548 -6.77388 -17.82016 1.000 27.94356 528 PHE A N 1
ATOM 2691 C CA . PHE A 1 177 ? -13.99909 -8.04609 -17.19252 1.000 29.67167 528 PHE A CA 1
ATOM 2692 C C . PHE A 1 177 ? -13.65341 -9.10099 -18.22751 1.000 30.70939 528 PHE A C 1
ATOM 2693 O O . PHE A 1 177 ? -12.60259 -9.75131 -18.13957 1.000 29.37068 528 PHE A O 1
ATOM 2710 N N . LEU A 1 178 ? -14.53490 -9.28606 -19.21769 1.000 27.11942 529 LEU A N 1
ATOM 2711 C CA . LEU A 1 178 ? -14.29163 -10.28691 -20.24819 1.000 24.21955 529 LEU A CA 1
ATOM 2712 C C . LEU A 1 178 ? -13.03477 -9.97469 -21.04322 1.000 30.80091 529 LEU A C 1
ATOM 2713 O O . LEU A 1 178 ? -12.27370 -10.88122 -21.39868 1.000 29.80975 529 LEU A O 1
ATOM 2729 N N . ARG A 1 179 ? -12.80421 -8.70352 -21.35402 1.000 30.66944 530 ARG A N 1
ATOM 2730 C CA . ARG A 1 179 ? -11.62115 -8.35338 -22.12282 1.000 34.54788 530 ARG A CA 1
ATOM 2731 C C . ARG A 1 179 ? -10.34814 -8.50168 -21.29814 1.000 37.37220 530 ARG A C 1
ATOM 2732 O O . ARG A 1 179 ? -9.31446 -8.94966 -21.80984 1.000 32.37913 530 ARG A O 1
ATOM 2753 N N . GLN A 1 180 ? -10.39137 -8.10172 -20.03082 1.000 33.16718 531 GLN A N 1
ATOM 2754 C CA . GLN A 1 180 ? -9.17324 -8.11950 -19.23869 1.000 35.56246 531 GLN A CA 1
ATOM 2755 C C . GLN A 1 180 ? -8.75209 -9.53152 -18.90017 1.000 31.40710 531 GLN A C 1
ATOM 2756 O O . GLN A 1 180 ? -7.56844 -9.79327 -18.71066 1.000 39.31776 531 GLN A O 1
ATOM 2770 N N . LEU A 1 181 ? -9.70024 -10.44697 -18.80572 1.000 29.40627 532 LEU A N 1
ATOM 2771 C CA . LEU A 1 181 ? -9.39086 -11.83360 -18.52869 1.000 30.98367 532 LEU A CA 1
ATOM 2772 C C . LEU A 1 181 ? -9.43229 -12.68959 -19.79217 1.000 29.25655 532 LEU A C 1
ATOM 2773 O O . LEU A 1 181 ? -9.37993 -13.91126 -19.68783 1.000 35.03357 532 LEU A O 1
ATOM 2789 N N . PHE A 1 182 ? -9.52369 -12.07758 -20.98051 1.000 29.91552 533 PHE A N 1
ATOM 2790 C CA . PHE A 1 182 ? -9.47543 -12.81837 -22.24459 1.000 30.42722 533 PHE A CA 1
ATOM 2791 C C . PHE A 1 182 ? -10.47055 -13.98301 -22.26009 1.000 33.94449 533 PHE A C 1
ATOM 2792 O O . PHE A 1 182 ? -10.15529 -15.10856 -22.66628 1.000 34.16638 533 PHE A O 1
ATOM 2809 N N . VAL A 1 183 ? -11.68908 -13.70045 -21.83544 1.000 28.31532 534 VAL A N 1
ATOM 2810 C CA . VAL A 1 183 ? -12.74450 -14.70902 -21.74314 1.000 28.55564 534 VAL A CA 1
ATOM 2811 C C . VAL A 1 183 ? -13.48128 -14.74527 -23.07924 1.000 30.44980 534 VAL A C 1
ATOM 2812 O O . VAL A 1 183 ? -13.96708 -13.70535 -23.52305 1.000 29.50991 534 VAL A O 1
ATOM 2825 N N . PRO A 1 184 ? -13.57252 -15.88789 -23.75124 1.000 28.84614 535 PRO A N 1
ATOM 2826 C CA . PRO A 1 184 ? -14.35360 -15.93277 -24.99881 1.000 35.06416 535 PRO A CA 1
ATOM 2827 C C . PRO A 1 184 ? -15.81330 -15.59953 -24.75080 1.000 27.45243 535 PRO A C 1
ATOM 2828 O O . PRO A 1 184 ? -16.38232 -15.97145 -23.72717 1.000 25.81564 535 PRO A O 1
ATOM 2839 N N . TYR A 1 185 ? -16.41442 -14.88521 -25.70587 1.000 28.31718 536 TYR A N 1
ATOM 2840 C CA . TYR A 1 185 ? -17.81928 -14.53000 -25.68905 1.000 23.77674 536 TYR A CA 1
ATOM 2841 C C . TYR A 1 185 ? -18.39435 -14.84219 -27.06931 1.000 26.70987 536 TYR A C 1
ATOM 2842 O O . TYR A 1 185 ? -17.65439 -15.10945 -28.02310 1.000 29.26640 536 TYR A O 1
ATOM 2860 N N . CYS A 1 186 ? -19.72793 -14.81054 -27.15610 1.000 26.73487 537 CYS A N 1
ATOM 2861 C CA . CYS A 1 186 ? -20.43001 -15.14626 -28.39277 1.000 32.41511 537 CYS A CA 1
ATOM 2862 C C . CYS A 1 186 ? -20.10349 -14.19443 -29.53318 1.000 34.34718 537 CYS A C 1
ATOM 2863 O O . CYS A 1 186 ? -20.22914 -12.97981 -29.37527 1.000 30.02888 537 CYS A O 1
ATOM 2871 N N . ILE A 1 187 ? -19.74800 -14.75897 -30.70588 1.000 30.99132 538 ILE A N 1
ATOM 2872 C CA . ILE A 1 187 ? -19.31989 -13.94096 -31.83866 1.000 33.40564 538 ILE A CA 1
ATOM 2873 C C . ILE A 1 187 ? -20.37694 -12.94117 -32.29590 1.000 37.34547 538 ILE A C 1
ATOM 2874 O O . ILE A 1 187 ? -20.05142 -11.96782 -32.99928 1.000 36.25910 538 ILE A O 1
ATOM 2890 N N . LEU A 1 188 ? -21.63829 -13.15762 -31.94491 1.000 36.84248 539 LEU A N 1
ATOM 2891 C CA . LEU A 1 188 ? -22.67584 -12.21038 -32.34081 1.000 35.14790 539 LEU A CA 1
ATOM 2892 C C . LEU A 1 188 ? -22.36395 -10.80092 -31.84889 1.000 40.25320 539 LEU A C 1
ATOM 2893 O O . LEU A 1 188 ? -22.73636 -9.82365 -32.50076 1.000 38.28143 539 LEU A O 1
ATOM 2909 N N . TYR A 1 189 ? -21.70894 -10.66811 -30.68961 1.000 33.08783 540 TYR A N 1
ATOM 2910 C CA . TYR A 1 189 ? -21.38634 -9.33390 -30.18943 1.000 31.37664 540 TYR A CA 1
ATOM 2911 C C . TYR A 1 189 ? -20.36324 -8.60568 -31.05215 1.000 34.51536 540 TYR A C 1
ATOM 2912 O O . TYR A 1 189 ? -20.23045 -7.37877 -30.93474 1.000 41.39443 540 TYR A O 1
ATOM 2930 N N . ASP A 1 190 ? -19.66398 -9.32231 -31.92342 1.000 36.94184 541 ASP A N 1
ATOM 2931 C CA . ASP A 1 190 ? -18.73680 -8.73161 -32.88838 1.000 35.53921 541 ASP A CA 1
ATOM 2932 C C . ASP A 1 190 ? -19.41249 -8.40898 -34.21983 1.000 41.45138 541 ASP A C 1
ATOM 2933 O O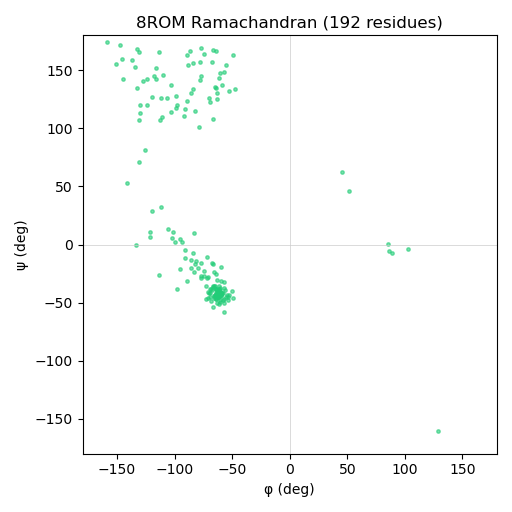 . ASP A 1 190 ? -18.77265 -7.84959 -35.11351 1.000 45.79460 541 ASP A O 1
ATOM 2942 N N . ARG A 1 191 ? -20.68268 -8.78332 -34.37904 1.000 47.12031 542 ARG A N 1
ATOM 2943 C CA . ARG A 1 191 ? -21.40445 -8.67845 -35.64467 1.000 45.63382 542 ARG A CA 1
ATOM 2944 C C . ARG A 1 191 ? -22.61875 -7.76163 -35.50680 1.000 51.62788 542 ARG A C 1
ATOM 2945 O O . ARG A 1 191 ? -23.64012 -7.96265 -36.17281 1.000 57.11798 542 ARG A O 1
ATOM 2966 N N . GLY A 1 192 ? -22.54135 -6.78112 -34.60191 1.000 51.75922 543 GLY A N 1
ATOM 2967 C CA . GLY A 1 192 ? -23.54387 -5.74151 -34.50016 1.000 54.58835 543 GLY A CA 1
ATOM 2968 C C . GLY A 1 192 ? -24.52808 -5.90274 -33.36975 1.000 50.59446 543 GLY A C 1
ATOM 2969 O O . GLY A 1 192 ? -25.35139 -5.00816 -33.15482 1.000 50.71030 543 GLY A O 1
ATOM 2973 N N . TYR A 1 193 ? -24.46236 -6.99728 -32.62447 1.000 46.19406 544 TYR A N 1
ATOM 2974 C CA . TYR A 1 193 ? -25.37615 -7.24608 -31.52623 1.000 43.28054 544 TYR A CA 1
ATOM 2975 C C . TYR A 1 193 ? -24.85032 -6.56968 -30.26884 1.000 47.16756 544 TYR A C 1
ATOM 2976 O O . TYR A 1 193 ? -23.68728 -6.75000 -29.90934 1.000 42.70835 544 TYR A O 1
ATOM 2994 N N . THR A 1 194 ? -25.71914 -5.81607 -29.59321 1.000 47.55887 545 THR A N 1
ATOM 2995 C CA . THR A 1 194 ? -25.40485 -5.19522 -28.31057 1.000 44.90006 545 THR A CA 1
ATOM 2996 C C . THR A 1 194 ? -25.92667 -5.98762 -27.13262 1.000 48.56942 545 THR A C 1
ATOM 2997 O O . THR A 1 194 ? -25.26038 -6.05907 -26.09216 1.000 44.12572 545 THR A O 1
ATOM 3008 N N . SER A 1 195 ? -27.11346 -6.56772 -27.25828 1.000 43.10195 546 SER A N 1
ATOM 3009 C CA . SER A 1 195 ? -27.63320 -7.47208 -26.25595 1.000 46.84944 546 SER A CA 1
ATOM 3010 C C . SER A 1 195 ? -28.21661 -8.70447 -26.92367 1.000 44.98212 546 SER A C 1
ATOM 3011 O O . SER A 1 195 ? -28.66328 -8.66774 -28.06820 1.000 44.98210 546 SER A O 1
ATOM 3019 N N . LEU A 1 196 ? -28.20775 -9.80291 -26.17887 1.000 43.70496 547 LEU A N 1
ATOM 3020 C CA . LEU A 1 196 ? -28.93700 -11.00840 -26.54277 1.000 46.59482 547 LEU A CA 1
ATOM 3021 C C . LEU A 1 196 ? -30.08506 -11.23867 -25.56686 1.000 47.19516 547 LEU A C 1
ATOM 3022 O O . LEU A 1 196 ? -30.45194 -12.37315 -25.28610 1.000 45.20808 547 LEU A O 1
ATOM 3038 N N . GLY A 1 197 ? -30.66427 -10.14652 -25.05049 1.000 50.96356 548 GLY A N 1
ATOM 3039 C CA . GLY A 1 197 ? -31.77235 -10.25273 -24.12572 1.000 47.95261 548 GLY A CA 1
ATOM 3040 C C . GLY A 1 197 ? -33.12063 -10.40432 -24.82006 1.000 53.96004 548 GLY A C 1
ATOM 3041 O O . GLY A 1 197 ? -33.31064 -10.02508 -25.97760 1.000 52.84926 548 GLY A O 1
ATOM 3045 N N . SER A 1 198 ? -34.05996 -10.98131 -24.07025 1.000 49.30135 549 SER A N 1
ATOM 3046 C CA . SER A 1 198 ? -35.44322 -11.16796 -24.49305 1.000 53.56241 549 SER A CA 1
ATOM 3047 C C . SER A 1 198 ? -36.35321 -10.03864 -24.00005 1.000 52.39793 549 SER A C 1
ATOM 3048 O O . SER A 1 198 ? -36.75602 -9.16636 -24.77178 1.000 55.35393 549 SER A O 1
#

=== Feature glossary ===
Legend for the data blocks above and below:

— What the protein is —

The amino-acid sequence is the protein's primary structure: the linear order of residues from the N-terminus to the C-terminus, written in one-letter code. Everything else here — the 3D coordinates, the secondary structure, the domain annotations — is ultimately a consequence of this string.

Database cross-references. InterPro integrates a dozen domain/family signature databases into unified entries with residue-range hits. GO terms attach function/process/location labels with evidence codes. CATH codes position the fold in a four-level structural taxonomy. Organism is the NCBI-taxonomy species name.

— Where its atoms are —

The mmCIF block holds the 3D Cartesian coordinates of each backbone atom (N, Cα, C, O) in ångströms. mmCIF is the PDB's canonical archive format — a tagged-loop text representation of the atomic model.

The six renders are orthographic views along the three Cartesian axes in both directions. Representation (cartoon, sticks, or surface) and color scheme (sequence-rainbow or by-chain) vary across proteins so the training set covers all the common visualization conventions.

— Local backbone conformation —

Secondary structure is the local, repeating backbone conformation. DSSP classifies it into eight states by reading the hydrogen-bond network: three helix types (H, G, I), two β types (E, B), two non-regular types (T, S), and unstructured coil (-).

SS3 is a coarse helix/strand/coil call (letters a/b/c) made by the P-SEA algorithm from inter-Cα distances and dihedrals. It is less detailed than DSSP but needs only Cα positions.

Backbone dihedral angles. Every residue except chain termini has a φ (preceding-C → N → Cα → C) and a ψ (N → Cα → C → next-N). They are reported in degrees following the IUPAC sign convention. Secondary structure is essentially a statement about which (φ, ψ) basin each residue occ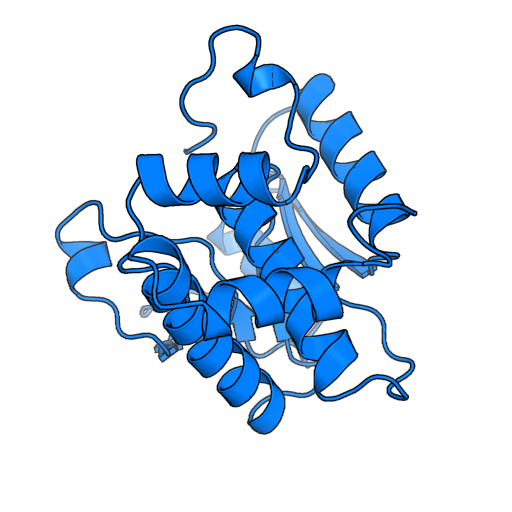upies.

— Global shape and packing —

The geometric summary reports three shape descriptors. Rg (radius of gyration) measures how spread out the Cα atoms are about their centre of mass; compact globular proteins have small Rg, elongated or unfolded ones large. Cα contacts (<8 Å, |i−j|>4) count long-range residue pairs in spatial proximity — high for tightly packed folds, near zero for rods or random coil. The bounding-box extents give the protein's footprint along x, y, z in Å.

Solvent accessibility: the surface area of each residue that a 1.4 Å water probe can touch, in Å². When only backbone atoms are present the absolute values are lower than full-atom SASA (side chains contribute most of the area) and are flagged as backbone-only.

Plot images: a contact map (which residues are close in 3D, as an N×N binary image), a Ramachandran scatter (backbone torsion angles, revealing secondary-structure composition at a glance), and — for AlphaFold structures — a PAE heatmap (pairwise prediction confidence).

— Structural neighborhood —

Foldseek's 3Di representation compresses backbone geometry into a per-residue letter drawn from a learned twenty-state alphabet. It captures the tertiary interaction pattern around each residue — which residues are packed against it in space, regardless of where they are in sequence.

Structural nearest neighbors (via Foldseek easy-search vs the PDB). Reported per hit: target PDB id, E-value, and alignment TM-score. A TM-score above ~0.5 is the conventional threshold for 'same fold'.

— Confidence and disorder —

pLDDT (predicted Local Distance Difference Test) is AlphaFold's per-residue confidence score, ranging from 0 to 100. Values above 90 indicate high confidence (typically well-packed cores); 70–90 is confident; 50–70 low confidence; below 50 usually means the region is disordered or the prediction is unreliable there. AlphaFold stores pLDDT in the mmCIF B-factor column.

For experimental (PDB) structures, the B-factor (temperature factor) quantifies the positional spread of each atom in the crystal — a combination of thermal vibration and static disorder — in units of Å². High B-factors mark flexible loops or poorly resolved regions; low B-factors mark the rigid, well-ordered core.

Predicted Aligned Error (PAE) is an AlphaFold confidence matrix: entry (i, j) is the expected error in the position of residue j, in ångströms, when the prediction is superimposed on the true structure at residue i. Low PAE within a block of residues means that block is internally rigid and well-predicted; high PAE between two blocks means their relative placement is uncertain even if each block individually is confident.